Protein AF-A0A2H1WDC0-F1 (afdb_monomer)

Secondary structure (DSSP, 8-state):
---EEEETTT-SBPPHHHHHHHHHTT-HHHHEEEEPPPPTTPPPPTT-TTSSSSSTTTT-TTPPPP-SS----TT-TTTTT--GGGTT--------------HHHHTT--PPPB-TTSPBPPPHHHHHHHHS-------SSS--HHHHHHHHHHHHHH---S-HHIIIII-TTTTSTTGGG-TTB--EEPPTT-TTGGGSS--EE--BPPP-TTTTTSS-TTSPP-

Structure (mmCIF, N/CA/C/O backbone):
data_AF-A0A2H1WDC0-F1
#
_entry.id   AF-A0A2H1WDC0-F1
#
loop_
_atom_site.group_PDB
_atom_site.id
_atom_site.type_symbol
_atom_site.label_atom_id
_atom_site.label_alt_id
_atom_site.label_comp_id
_atom_site.label_asym_id
_atom_site.label_entity_id
_atom_site.label_seq_id
_atom_site.pdbx_PDB_ins_code
_atom_site.Cartn_x
_atom_site.Cartn_y
_atom_site.Cartn_z
_atom_site.occupancy
_atom_site.B_iso_or_equiv
_atom_site.auth_seq_id
_atom_site.auth_comp_id
_atom_site.auth_asym_id
_atom_site.auth_atom_id
_atom_site.pdbx_PDB_model_num
ATOM 1 N N . VAL A 1 1 ? 14.695 -14.203 -21.737 1.00 70.31 1 VAL A N 1
ATOM 2 C CA . VAL A 1 1 ? 14.074 -12.866 -21.568 1.00 70.31 1 VAL A CA 1
ATOM 3 C C . VAL A 1 1 ? 15.183 -11.843 -21.568 1.00 70.31 1 VAL A C 1
ATOM 5 O O . VAL A 1 1 ? 16.139 -12.048 -20.832 1.00 70.31 1 VAL A O 1
ATOM 8 N N . GLU A 1 2 ? 15.097 -10.818 -22.411 1.00 75.38 2 GLU A N 1
ATOM 9 C CA . GLU A 1 2 ? 16.105 -9.754 -22.452 1.00 75.38 2 GLU A CA 1
ATOM 10 C C . GLU A 1 2 ? 16.132 -8.959 -21.148 1.00 75.38 2 GLU A C 1
ATOM 12 O O . GLU A 1 2 ? 15.076 -8.624 -20.601 1.00 75.38 2 GLU A O 1
ATOM 17 N N . SER A 1 3 ? 17.339 -8.627 -20.697 1.00 89.25 3 SER A N 1
ATOM 18 C CA . SER A 1 3 ? 17.544 -7.743 -19.562 1.00 89.25 3 SER A CA 1
ATOM 19 C C . SER A 1 3 ? 17.034 -6.326 -19.840 1.00 89.25 3 SER A C 1
ATOM 21 O O . SER A 1 3 ? 16.880 -5.898 -20.988 1.00 89.25 3 SER A O 1
ATOM 23 N N . GLY A 1 4 ? 16.741 -5.585 -18.776 1.00 92.19 4 GLY A N 1
ATOM 24 C CA . GLY A 1 4 ? 16.339 -4.189 -18.884 1.00 92.19 4 GLY A CA 1
ATOM 25 C C . GLY A 1 4 ? 15.635 -3.672 -17.641 1.00 92.19 4 GLY A C 1
ATOM 26 O O . GLY A 1 4 ? 15.413 -4.404 -16.680 1.00 92.19 4 GLY A O 1
ATOM 27 N N . HIS A 1 5 ? 15.267 -2.395 -17.680 1.00 93.62 5 HIS A N 1
ATOM 28 C CA . HIS A 1 5 ? 14.435 -1.786 -16.649 1.00 93.62 5 HIS A CA 1
ATOM 29 C C . HIS A 1 5 ? 12.965 -1.958 -17.005 1.00 93.62 5 HIS A C 1
ATOM 31 O O . HIS A 1 5 ? 12.557 -1.723 -18.145 1.00 93.62 5 HIS A O 1
ATOM 37 N N . PHE A 1 6 ? 12.174 -2.347 -16.016 1.00 95.19 6 PHE A N 1
ATOM 38 C CA . PHE A 1 6 ? 10.739 -2.519 -16.140 1.00 95.19 6 PHE A CA 1
ATOM 39 C C . PHE A 1 6 ? 10.018 -1.631 -15.134 1.00 95.19 6 PHE A C 1
ATOM 41 O O . PHE A 1 6 ? 10.476 -1.441 -14.009 1.00 95.19 6 PHE A O 1
ATOM 48 N N . ASP A 1 7 ? 8.885 -1.088 -15.549 1.00 94.25 7 ASP A N 1
ATOM 49 C CA . ASP A 1 7 ? 7.991 -0.309 -14.710 1.00 94.25 7 ASP A CA 1
ATOM 50 C C . ASP A 1 7 ? 7.295 -1.243 -13.708 1.00 94.25 7 ASP A C 1
ATOM 52 O O . ASP A 1 7 ? 6.681 -2.236 -14.103 1.00 94.25 7 ASP A O 1
ATOM 56 N N . ARG A 1 8 ? 7.401 -0.954 -12.407 1.00 93.62 8 ARG A N 1
ATOM 57 C CA . ARG A 1 8 ? 6.862 -1.819 -11.342 1.00 93.62 8 ARG A CA 1
ATOM 58 C C . ARG A 1 8 ? 5.340 -1.889 -11.358 1.00 93.62 8 ARG A C 1
ATOM 60 O O . ARG A 1 8 ? 4.793 -2.910 -10.958 1.00 93.62 8 ARG A O 1
ATOM 67 N N . TYR A 1 9 ? 4.665 -0.833 -11.814 1.00 92.00 9 TYR A N 1
ATOM 68 C CA . TYR A 1 9 ? 3.206 -0.783 -11.848 1.00 92.00 9 TYR A CA 1
ATOM 69 C C . TYR A 1 9 ? 2.632 -1.629 -12.992 1.00 92.00 9 TYR A C 1
ATOM 71 O O . TYR A 1 9 ? 1.814 -2.521 -12.784 1.00 92.00 9 TYR A O 1
ATOM 79 N N . SER A 1 10 ? 3.071 -1.357 -14.221 1.00 91.25 10 SER A N 1
ATOM 80 C CA . SER A 1 10 ? 2.556 -1.992 -15.437 1.00 91.25 10 SER A CA 1
ATOM 81 C C . SER A 1 10 ? 3.259 -3.302 -15.796 1.00 91.25 10 SER A C 1
ATOM 83 O O . SER A 1 10 ? 2.727 -4.087 -16.584 1.00 91.25 10 SER A O 1
ATOM 85 N N . GLY A 1 11 ? 4.464 -3.531 -15.269 1.00 92.56 11 GLY A N 1
ATOM 86 C CA . GLY A 1 11 ? 5.313 -4.674 -15.597 1.00 92.56 11 GLY A CA 1
ATOM 87 C C . GLY A 1 11 ? 5.917 -4.629 -17.005 1.00 92.56 11 GLY A C 1
ATOM 88 O O . GLY A 1 11 ? 6.459 -5.641 -17.452 1.00 92.56 11 GLY A O 1
ATOM 89 N N . LYS A 1 12 ? 5.811 -3.500 -17.720 1.00 92.81 12 LYS A N 1
ATOM 90 C CA . LYS A 1 12 ? 6.345 -3.307 -19.079 1.00 92.81 12 LYS A CA 1
ATOM 91 C C . LYS A 1 12 ? 7.777 -2.774 -19.043 1.00 92.81 12 LYS A C 1
ATOM 93 O O . LYS A 1 12 ? 8.175 -2.157 -18.059 1.00 92.81 12 LYS A O 1
ATOM 98 N N . LYS A 1 13 ? 8.549 -2.995 -20.114 1.00 93.12 13 LYS A N 1
ATOM 99 C CA . LYS A 1 13 ? 9.870 -2.363 -20.267 1.00 93.12 13 LYS A CA 1
ATOM 100 C C . LYS A 1 13 ? 9.714 -0.838 -20.262 1.00 93.12 13 LYS A C 1
ATOM 102 O O . LYS A 1 13 ? 8.772 -0.316 -20.851 1.00 93.12 13 LYS A O 1
ATOM 107 N N . VAL A 1 14 ? 10.624 -0.152 -19.579 1.00 93.94 14 VAL A N 1
ATOM 108 C CA . VAL A 1 14 ? 10.636 1.311 -19.490 1.00 93.94 14 VAL A CA 1
ATOM 109 C C . VAL A 1 14 ? 11.216 1.884 -20.777 1.00 93.94 14 VAL A C 1
ATOM 111 O O . VAL A 1 14 ? 12.354 1.584 -21.139 1.00 93.94 14 VAL A O 1
ATOM 114 N N . GLU A 1 15 ? 10.447 2.742 -21.439 1.00 92.25 15 GLU A N 1
ATOM 115 C CA . GLU A 1 15 ? 10.893 3.468 -22.627 1.00 92.25 15 GLU A CA 1
ATOM 116 C C . GLU A 1 15 ? 11.918 4.557 -22.271 1.00 92.25 15 GLU A C 1
ATOM 118 O O . GLU A 1 15 ? 11.909 5.115 -21.171 1.00 92.25 15 GLU A O 1
ATOM 123 N N . VAL A 1 16 ? 12.777 4.934 -23.223 1.00 89.62 16 VAL A N 1
ATOM 124 C CA . VAL A 1 16 ? 13.862 5.916 -22.997 1.00 89.62 16 VAL A CA 1
ATOM 125 C C . VAL A 1 16 ? 13.336 7.259 -22.471 1.00 89.62 16 VAL A C 1
ATOM 127 O O . VAL A 1 16 ? 13.933 7.856 -21.570 1.00 89.62 16 VAL A O 1
ATOM 130 N N . ALA A 1 17 ? 12.199 7.726 -22.995 1.00 89.44 17 ALA A N 1
ATOM 131 C CA . ALA A 1 17 ? 11.566 8.967 -22.551 1.00 89.44 17 ALA A CA 1
ATOM 132 C C . ALA A 1 17 ? 11.092 8.882 -21.088 1.00 89.44 17 ALA A C 1
ATOM 134 O O . ALA A 1 17 ? 11.394 9.773 -20.292 1.00 89.44 17 ALA A O 1
ATOM 135 N N . GLN A 1 18 ? 10.434 7.779 -20.717 1.00 89.19 18 GLN A N 1
ATOM 136 C CA . GLN A 1 18 ? 9.967 7.533 -19.350 1.00 89.19 18 GLN A CA 1
ATOM 137 C C . GLN A 1 18 ? 11.149 7.398 -18.378 1.00 89.19 18 GLN A C 1
ATOM 139 O O . GLN A 1 18 ? 11.123 7.961 -17.286 1.00 89.19 18 GLN A O 1
ATOM 144 N N . ALA A 1 19 ? 12.230 6.726 -18.784 1.00 88.81 19 ALA A N 1
ATOM 145 C CA . ALA A 1 19 ? 13.441 6.607 -17.973 1.00 88.81 19 ALA A CA 1
ATOM 146 C C . ALA A 1 19 ? 14.076 7.977 -17.673 1.00 88.81 19 ALA A C 1
ATOM 148 O O . ALA A 1 19 ? 14.532 8.217 -16.554 1.00 88.81 19 ALA A O 1
ATOM 149 N N . LYS A 1 20 ? 14.095 8.895 -18.650 1.00 90.31 20 LYS A N 1
ATOM 150 C CA . LYS A 1 20 ? 14.593 10.265 -18.447 1.00 90.31 20 LYS A CA 1
ATOM 151 C C . LYS A 1 20 ? 13.727 11.031 -17.446 1.00 90.31 20 LYS A C 1
ATOM 153 O O . LYS A 1 20 ? 14.268 11.690 -16.563 1.00 90.31 20 LYS A O 1
ATOM 158 N N . GLU A 1 21 ? 12.407 10.918 -17.553 1.00 90.31 21 GLU A N 1
ATOM 159 C CA . GLU A 1 21 ? 11.473 11.562 -16.625 1.00 90.31 21 GLU A CA 1
ATOM 160 C C . GLU A 1 21 ? 11.635 11.040 -15.189 1.00 90.31 21 GLU A C 1
ATOM 162 O O . GLU A 1 21 ? 11.743 11.828 -14.249 1.00 90.31 21 GLU A O 1
ATOM 167 N N . LEU A 1 22 ? 11.726 9.720 -15.013 1.00 90.00 22 LEU A N 1
ATOM 168 C CA . LEU A 1 22 ? 11.908 9.099 -13.698 1.00 90.00 22 LEU A CA 1
ATOM 169 C C . LEU A 1 22 ? 13.237 9.491 -13.044 1.00 90.00 22 LEU A C 1
ATOM 171 O O . LEU A 1 22 ? 13.283 9.704 -11.831 1.00 90.00 22 LEU A O 1
ATOM 175 N N . ARG A 1 23 ? 14.302 9.656 -13.839 1.00 90.25 23 ARG A N 1
ATOM 176 C CA . ARG A 1 23 ? 15.593 10.173 -13.360 1.00 90.25 23 ARG A CA 1
ATOM 177 C C . ARG A 1 23 ? 15.490 11.619 -12.886 1.00 90.25 23 ARG A C 1
ATOM 179 O O . ARG A 1 23 ? 15.998 11.929 -11.816 1.00 90.25 23 ARG A O 1
ATOM 186 N N . LEU A 1 24 ? 14.794 12.481 -13.632 1.00 90.69 24 LEU A N 1
ATOM 187 C CA . LEU A 1 24 ? 14.574 13.880 -13.238 1.00 90.69 24 LEU A CA 1
ATOM 188 C C . LEU A 1 24 ? 13.767 14.000 -11.937 1.00 90.69 24 LEU A C 1
ATOM 190 O O . LEU A 1 24 ? 14.006 14.911 -11.151 1.00 90.69 24 LEU A O 1
ATOM 194 N N . LYS A 1 25 ? 12.843 13.067 -11.689 1.00 88.06 25 LYS A N 1
ATOM 195 C CA . LYS A 1 25 ? 12.022 13.013 -10.468 1.00 88.06 25 LYS A CA 1
ATOM 196 C C . LYS A 1 25 ? 12.675 12.257 -9.304 1.00 88.06 25 LYS A C 1
ATOM 198 O O . LYS A 1 25 ? 12.047 12.117 -8.260 1.00 88.06 25 LYS A O 1
ATOM 203 N N . ASN A 1 26 ? 13.893 11.737 -9.479 1.00 91.19 26 ASN A N 1
ATOM 204 C CA . ASN A 1 26 ? 14.554 10.837 -8.527 1.00 91.19 26 ASN A CA 1
ATOM 205 C C . ASN A 1 26 ? 13.662 9.648 -8.088 1.00 91.19 26 ASN A C 1
ATOM 207 O O . ASN A 1 26 ? 13.656 9.234 -6.931 1.00 91.19 26 ASN A O 1
ATOM 211 N N . ALA A 1 27 ? 12.867 9.122 -9.024 1.00 89.88 27 ALA A N 1
ATOM 212 C CA . ALA A 1 27 ? 11.842 8.106 -8.774 1.00 89.88 27 ALA A CA 1
ATOM 213 C C . ALA A 1 27 ? 12.203 6.728 -9.361 1.00 89.88 27 ALA A C 1
ATOM 215 O O . ALA A 1 27 ? 11.457 5.765 -9.193 1.00 89.88 27 ALA A O 1
ATOM 216 N N . THR A 1 28 ? 13.352 6.608 -10.035 1.00 90.69 28 THR A N 1
ATOM 217 C CA . THR A 1 28 ? 13.772 5.392 -10.752 1.00 90.69 28 THR A CA 1
ATOM 218 C C . THR A 1 28 ? 13.749 4.146 -9.867 1.00 90.69 28 THR A C 1
ATOM 220 O O . THR A 1 28 ? 13.101 3.167 -10.224 1.00 90.69 28 THR A O 1
ATOM 223 N N . GLU A 1 29 ? 14.392 4.170 -8.696 1.00 89.75 29 GLU A N 1
ATOM 224 C CA . GLU A 1 29 ? 14.464 2.993 -7.813 1.00 89.75 29 GLU A CA 1
ATOM 225 C C . GLU A 1 29 ? 13.093 2.566 -7.275 1.00 89.75 29 GLU A C 1
ATOM 227 O O . GLU A 1 29 ? 12.813 1.376 -7.101 1.00 89.75 29 GLU A O 1
ATOM 232 N N . ARG A 1 30 ? 12.228 3.552 -7.019 1.00 90.56 30 ARG A N 1
ATOM 233 C CA . ARG A 1 30 ? 10.894 3.334 -6.462 1.00 90.56 30 ARG A CA 1
ATOM 234 C C . ARG A 1 30 ? 9.932 2.789 -7.512 1.00 90.56 30 ARG A C 1
ATOM 236 O O . ARG A 1 30 ? 9.165 1.885 -7.211 1.00 90.56 30 ARG A O 1
ATOM 243 N N . CYS A 1 31 ? 9.995 3.309 -8.734 1.00 93.31 31 CYS A N 1
ATOM 244 C CA . CYS A 1 31 ? 9.029 3.008 -9.787 1.00 93.31 31 CYS A CA 1
ATOM 245 C C . CYS A 1 31 ? 9.484 1.916 -10.754 1.00 93.31 31 CYS A C 1
ATOM 247 O O . CYS A 1 31 ? 8.660 1.392 -11.498 1.00 93.31 31 CYS A O 1
ATOM 249 N N . THR A 1 32 ? 10.768 1.552 -10.763 1.00 95.19 32 THR A N 1
ATOM 250 C CA . THR A 1 32 ? 11.312 0.565 -11.706 1.00 95.19 32 THR A CA 1
ATOM 251 C C . THR A 1 32 ? 12.040 -0.569 -11.005 1.00 95.19 32 THR A C 1
ATOM 253 O O . THR A 1 32 ? 12.483 -0.446 -9.860 1.00 95.19 32 THR A O 1
ATOM 256 N N . ILE A 1 33 ? 12.142 -1.694 -11.703 1.00 94.94 33 ILE A N 1
ATOM 257 C CA . ILE A 1 33 ? 12.932 -2.855 -11.316 1.00 94.94 33 ILE A CA 1
ATOM 258 C C . ILE A 1 33 ? 13.844 -3.246 -12.476 1.00 94.94 33 ILE A C 1
ATOM 260 O O . ILE A 1 33 ? 13.410 -3.325 -13.627 1.00 94.94 33 ILE A O 1
ATOM 264 N N . GLU A 1 34 ? 15.119 -3.471 -12.177 1.00 94.62 34 GLU A N 1
ATOM 265 C CA . GLU A 1 34 ? 16.059 -4.025 -13.142 1.00 94.62 34 GLU A CA 1
ATOM 266 C C . GLU A 1 34 ? 15.876 -5.543 -13.202 1.00 94.62 34 GLU A C 1
ATOM 268 O O . GLU A 1 34 ? 16.060 -6.248 -12.214 1.00 94.62 34 GLU A O 1
ATOM 273 N N . VAL A 1 35 ? 15.529 -6.057 -14.377 1.00 95.12 35 VAL A N 1
ATOM 274 C CA . VAL A 1 35 ? 15.441 -7.493 -14.630 1.00 95.12 35 VAL A CA 1
ATOM 275 C C . VAL A 1 35 ? 16.697 -7.909 -15.380 1.00 95.12 35 VAL A C 1
ATOM 277 O O . VAL A 1 35 ? 16.915 -7.505 -16.523 1.00 95.12 35 VAL A O 1
ATOM 280 N N . LYS A 1 36 ? 17.518 -8.754 -14.755 1.00 93.75 36 LYS A N 1
ATOM 281 C CA . LYS A 1 36 ? 18.614 -9.458 -15.438 1.00 93.75 36 LYS A CA 1
ATOM 282 C C . LYS A 1 36 ? 18.049 -10.583 -16.298 1.00 93.75 36 LYS A C 1
ATOM 284 O O . LYS A 1 36 ? 16.997 -11.131 -15.963 1.00 93.75 36 LYS A O 1
ATOM 289 N N . SER A 1 37 ? 18.760 -10.964 -17.358 1.00 94.06 37 SER A N 1
ATOM 290 C CA . SER A 1 37 ? 18.354 -12.061 -18.242 1.00 94.06 37 SER A CA 1
ATOM 291 C C . SER A 1 37 ? 17.984 -13.307 -17.436 1.00 94.06 37 SER A C 1
ATOM 293 O O . SER A 1 37 ? 18.756 -13.736 -16.581 1.00 94.06 37 SER A O 1
ATOM 295 N N . CYS A 1 38 ? 16.787 -13.849 -17.667 1.00 93.06 38 CYS A N 1
ATOM 296 C CA . CYS A 1 38 ? 16.345 -15.066 -16.985 1.00 93.06 38 CYS A CA 1
ATOM 297 C C . CYS A 1 38 ? 17.097 -16.276 -17.544 1.00 93.06 38 CYS A C 1
ATOM 299 O O . CYS A 1 38 ? 17.145 -16.448 -18.768 1.00 93.06 38 CYS A O 1
ATOM 301 N N . THR A 1 39 ? 17.639 -17.113 -16.667 1.00 91.94 39 THR A N 1
ATOM 302 C CA . THR A 1 39 ? 18.327 -18.359 -17.020 1.00 91.94 39 THR A CA 1
ATOM 303 C C . THR A 1 39 ? 17.413 -19.553 -16.747 1.00 91.94 39 THR A C 1
ATOM 305 O O . THR A 1 39 ? 16.842 -19.633 -15.661 1.00 91.94 39 THR A O 1
ATOM 308 N N . PRO A 1 40 ? 17.249 -20.490 -17.698 1.00 89.38 40 PRO A N 1
ATOM 309 C CA . PRO A 1 40 ? 16.448 -21.689 -17.471 1.00 89.38 40 PRO A CA 1
ATOM 310 C C . PRO A 1 40 ? 16.923 -22.463 -16.236 1.00 89.38 40 PRO A C 1
ATOM 312 O O . PRO A 1 40 ? 18.123 -22.642 -16.049 1.00 89.38 40 PRO A O 1
ATOM 315 N N . HIS A 1 41 ? 15.975 -22.941 -15.427 1.00 87.69 41 HIS A N 1
ATOM 316 C CA . HIS A 1 41 ? 16.229 -23.726 -14.209 1.00 87.69 41 HIS A CA 1
ATOM 317 C C . HIS A 1 41 ? 17.027 -22.997 -13.112 1.00 87.69 41 HIS A C 1
ATOM 319 O O . HIS A 1 41 ? 17.612 -23.648 -12.247 1.00 87.69 41 HIS A O 1
ATOM 325 N N . GLU A 1 42 ? 17.042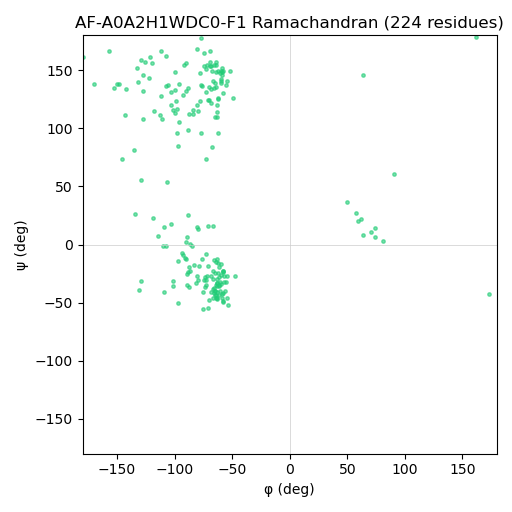 -21.661 -13.109 1.00 91.31 42 GLU A N 1
ATOM 326 C CA . GLU A 1 42 ? 17.593 -20.912 -11.977 1.00 91.31 42 GLU A CA 1
ATOM 327 C C . GLU A 1 42 ? 16.722 -21.034 -10.721 1.00 91.31 42 GLU A C 1
ATOM 329 O O . GLU A 1 42 ? 15.509 -21.243 -10.795 1.00 91.31 42 GLU A O 1
ATOM 334 N N . GLY A 1 43 ? 17.353 -20.891 -9.554 1.00 92.25 43 GLY A N 1
ATOM 335 C CA . GLY A 1 43 ? 16.637 -20.762 -8.288 1.00 92.25 43 GLY A CA 1
ATOM 336 C C . GLY A 1 43 ? 15.890 -19.429 -8.180 1.00 92.25 43 GLY A C 1
ATOM 337 O O . GLY A 1 43 ? 16.134 -18.491 -8.939 1.00 92.25 43 GLY A O 1
ATOM 338 N N . SER A 1 44 ? 14.990 -19.330 -7.200 1.00 94.62 44 SER A N 1
ATOM 339 C CA . SER A 1 44 ? 14.242 -18.099 -6.934 1.00 94.62 44 SER A CA 1
ATOM 340 C C . SER A 1 44 ? 15.177 -16.928 -6.636 1.00 94.62 44 SER A C 1
ATOM 342 O O . SER A 1 44 ? 16.059 -17.015 -5.781 1.00 94.62 44 SER A O 1
ATOM 344 N N . ARG A 1 45 ? 14.950 -15.802 -7.314 1.00 94.75 45 ARG A N 1
ATOM 345 C CA . ARG A 1 45 ? 15.653 -14.549 -7.031 1.00 94.75 45 ARG A CA 1
ATOM 346 C C . ARG A 1 45 ? 15.059 -13.876 -5.799 1.00 94.75 45 ARG A C 1
ATOM 348 O O . ARG A 1 45 ? 13.853 -13.940 -5.577 1.00 94.75 45 ARG A O 1
ATOM 355 N N . VAL A 1 46 ? 15.900 -13.171 -5.044 1.00 93.62 46 VAL A N 1
ATOM 356 C CA . VAL A 1 46 ? 15.498 -12.437 -3.826 1.00 93.62 46 VAL A CA 1
ATOM 357 C C . VAL A 1 46 ? 14.432 -11.377 -4.119 1.00 93.62 46 VAL A C 1
ATOM 359 O O . VAL A 1 46 ? 13.556 -11.127 -3.301 1.00 93.62 46 VAL A O 1
ATOM 362 N N . ASP A 1 47 ? 14.483 -10.759 -5.298 1.00 93.56 47 ASP A N 1
ATOM 363 C CA . ASP A 1 47 ? 13.511 -9.752 -5.727 1.00 93.56 47 ASP A CA 1
ATOM 364 C C . ASP A 1 47 ? 12.244 -10.348 -6.366 1.00 93.56 47 ASP A C 1
ATOM 366 O O . ASP A 1 47 ? 11.352 -9.594 -6.756 1.00 93.56 47 ASP A O 1
ATOM 370 N N . GLY A 1 48 ? 12.159 -11.677 -6.486 1.00 94.38 48 GLY A N 1
ATOM 371 C CA . GLY A 1 48 ? 11.049 -12.398 -7.109 1.00 94.38 48 GLY A CA 1
ATOM 372 C C . GLY A 1 48 ? 11.001 -12.314 -8.639 1.00 94.38 48 GLY A C 1
ATOM 373 O O . GLY A 1 48 ? 10.038 -12.793 -9.241 1.00 94.38 48 GLY A O 1
ATOM 374 N N . THR A 1 49 ? 12.004 -11.720 -9.299 1.00 95.62 49 THR A N 1
ATOM 375 C CA . THR A 1 49 ? 12.031 -11.653 -10.767 1.00 95.62 49 THR A CA 1
ATOM 376 C C . THR A 1 49 ? 12.268 -13.024 -11.399 1.00 95.62 49 THR A C 1
ATOM 378 O O . THR A 1 49 ? 12.802 -13.941 -10.779 1.00 95.62 49 THR A O 1
ATOM 381 N N . CYS A 1 50 ? 11.858 -13.174 -12.661 1.00 94.38 50 CYS A N 1
ATOM 382 C CA . CYS A 1 50 ? 12.045 -14.387 -13.469 1.00 94.38 50 CYS A CA 1
ATOM 383 C C . CYS A 1 50 ? 11.333 -15.657 -12.967 1.00 94.38 50 CYS A C 1
ATOM 385 O O . CYS A 1 50 ? 11.478 -16.702 -13.593 1.00 94.38 50 CYS A O 1
ATOM 387 N N . ASN A 1 51 ? 10.469 -15.573 -11.947 1.00 93.06 51 ASN A N 1
ATOM 388 C CA . ASN A 1 51 ? 9.557 -16.674 -11.609 1.00 93.06 51 ASN A CA 1
ATOM 389 C C . ASN A 1 51 ? 8.600 -16.989 -12.783 1.00 93.06 51 ASN A C 1
ATOM 391 O O . ASN A 1 51 ? 8.299 -18.143 -13.077 1.00 93.06 51 ASN A O 1
ATOM 395 N N . ASN A 1 52 ? 8.185 -15.953 -13.523 1.00 92.19 52 ASN A N 1
ATOM 396 C CA . ASN A 1 52 ? 7.420 -16.083 -14.759 1.00 92.19 52 ASN A CA 1
ATOM 397 C C . ASN A 1 52 ? 8.257 -15.658 -15.980 1.00 92.19 52 ASN A C 1
ATOM 399 O O . ASN A 1 52 ? 8.468 -14.472 -16.211 1.00 92.19 52 ASN A O 1
ATOM 403 N N . TYR A 1 53 ? 8.676 -16.611 -16.818 1.00 89.38 53 TYR A N 1
ATOM 404 C CA . TYR A 1 53 ? 9.520 -16.328 -17.992 1.00 89.38 53 TYR A CA 1
ATOM 405 C C . TYR A 1 53 ? 8.849 -15.466 -19.069 1.00 89.38 53 TYR A C 1
ATOM 407 O O . TYR A 1 53 ? 9.535 -14.810 -19.844 1.00 89.38 53 TYR A O 1
ATOM 415 N N . LYS A 1 54 ? 7.516 -15.450 -19.159 1.00 90.31 54 LYS A N 1
ATOM 416 C CA . LYS A 1 54 ? 6.818 -14.596 -20.133 1.00 90.31 54 LYS A CA 1
ATOM 417 C C . LYS A 1 54 ? 6.692 -13.157 -19.627 1.00 90.31 54 LYS A C 1
ATOM 419 O O . LYS A 1 54 ? 6.731 -12.219 -20.417 1.00 90.31 54 LYS A O 1
ATOM 424 N N . TYR A 1 55 ? 6.547 -12.996 -18.315 1.00 92.69 55 TYR A N 1
ATOM 425 C CA . TYR A 1 55 ? 6.356 -11.721 -17.632 1.00 92.69 55 TYR A CA 1
ATOM 426 C C . TYR A 1 55 ? 7.254 -11.671 -16.387 1.00 92.69 55 TYR A C 1
ATOM 428 O O . TYR A 1 55 ? 6.773 -11.924 -15.281 1.00 92.69 55 TYR A O 1
ATOM 436 N N . PRO A 1 56 ? 8.550 -11.346 -16.543 1.00 93.94 56 PRO A N 1
ATOM 437 C CA . PRO A 1 56 ? 9.570 -11.548 -15.507 1.00 93.94 56 PRO A CA 1
ATOM 438 C C . PRO A 1 56 ? 9.361 -10.719 -14.234 1.00 93.94 56 PRO A C 1
ATOM 440 O O . PRO A 1 56 ? 9.990 -11.001 -13.223 1.00 93.94 56 PRO A O 1
ATOM 443 N N . THR A 1 57 ? 8.498 -9.706 -14.281 1.00 94.50 57 THR A N 1
ATOM 444 C CA . THR A 1 57 ? 8.152 -8.804 -13.174 1.00 94.50 57 THR A CA 1
ATOM 445 C C . THR A 1 57 ? 6.953 -9.278 -12.349 1.00 94.50 57 THR A C 1
ATOM 447 O O . THR A 1 57 ? 6.672 -8.724 -11.288 1.00 94.50 57 THR A O 1
ATOM 450 N N . ARG A 1 58 ? 6.201 -10.290 -12.804 1.00 93.00 58 ARG A N 1
ATOM 451 C CA . ARG A 1 58 ? 5.017 -10.760 -12.070 1.00 93.00 58 ARG A CA 1
ATOM 452 C C . ARG A 1 58 ? 5.423 -11.429 -10.762 1.00 93.00 58 ARG A C 1
ATOM 454 O O . ARG A 1 58 ? 6.133 -12.425 -10.784 1.00 93.00 58 ARG A O 1
ATOM 461 N N . GLY A 1 59 ? 4.910 -10.899 -9.654 1.00 91.19 59 GLY A N 1
ATOM 462 C CA . GLY A 1 59 ? 5.235 -11.377 -8.309 1.00 91.19 59 GLY A CA 1
ATOM 463 C C . GLY A 1 59 ? 6.555 -10.834 -7.759 1.00 91.19 59 GLY A C 1
ATOM 464 O O . GLY A 1 59 ? 6.925 -11.198 -6.650 1.00 91.19 59 GLY A O 1
ATOM 465 N N . SER A 1 60 ? 7.250 -9.954 -8.493 1.00 94.44 60 SER A N 1
ATOM 466 C CA . SER A 1 60 ? 8.446 -9.301 -7.961 1.00 94.44 60 SER A CA 1
ATOM 467 C C . SER A 1 60 ? 8.097 -8.343 -6.820 1.00 94.44 60 SER A C 1
ATOM 469 O O . SER A 1 60 ? 7.024 -7.730 -6.811 1.00 94.44 60 SER A O 1
ATOM 471 N N . ALA A 1 61 ? 9.021 -8.181 -5.878 1.00 92.31 61 ALA A N 1
ATOM 472 C CA . ALA A 1 61 ? 8.842 -7.332 -4.711 1.00 92.31 61 ALA A CA 1
ATOM 473 C C . ALA A 1 61 ? 8.554 -5.866 -5.088 1.00 92.31 61 ALA A C 1
ATOM 475 O O . ALA A 1 61 ? 9.019 -5.352 -6.111 1.00 92.31 61 ALA A O 1
ATOM 476 N N . ARG A 1 62 ? 7.826 -5.160 -4.211 1.00 90.56 62 ARG A N 1
ATOM 477 C CA . ARG A 1 62 ? 7.444 -3.740 -4.370 1.00 90.56 62 ARG A CA 1
ATOM 478 C C . ARG A 1 62 ? 6.614 -3.441 -5.629 1.00 90.56 62 ARG A C 1
ATOM 480 O O . ARG A 1 62 ? 6.596 -2.302 -6.082 1.00 90.56 62 ARG A O 1
ATOM 487 N N . GLY A 1 63 ? 5.970 -4.448 -6.218 1.00 89.69 63 GLY A N 1
ATOM 488 C CA . GLY A 1 63 ? 4.915 -4.254 -7.214 1.00 89.69 63 GLY A CA 1
ATOM 489 C C . GLY A 1 63 ? 3.563 -3.929 -6.559 1.00 89.69 63 GLY A C 1
ATOM 490 O O . GLY A 1 63 ? 3.416 -4.090 -5.344 1.00 89.69 63 GLY A O 1
ATOM 491 N N . PRO A 1 64 ? 2.565 -3.484 -7.339 1.00 89.25 64 PRO A N 1
ATOM 492 C CA . PRO A 1 64 ? 1.210 -3.291 -6.839 1.00 89.25 64 PRO A CA 1
ATOM 493 C C . PRO A 1 64 ? 0.549 -4.636 -6.510 1.00 89.25 64 PRO A C 1
ATOM 495 O O . PRO A 1 64 ? 0.854 -5.668 -7.117 1.00 89.25 64 PRO A O 1
ATOM 498 N N . TYR A 1 65 ? -0.415 -4.621 -5.588 1.00 88.75 65 TYR A N 1
ATOM 499 C CA . TYR A 1 65 ? -1.245 -5.795 -5.333 1.00 88.75 65 TYR A CA 1
ATOM 500 C C . TYR A 1 65 ? -2.132 -6.103 -6.538 1.00 88.75 65 TYR A C 1
ATOM 502 O O . TYR A 1 65 ? -2.708 -5.212 -7.168 1.00 88.75 65 TYR A O 1
ATOM 510 N N . LEU A 1 66 ? -2.287 -7.393 -6.839 1.00 88.62 66 LEU A N 1
ATOM 511 C CA . LEU A 1 66 ? -3.214 -7.822 -7.875 1.00 88.62 66 LEU A CA 1
ATOM 512 C C . LEU A 1 66 ? -4.655 -7.602 -7.406 1.00 88.62 66 LEU A C 1
ATOM 514 O O . LEU A 1 66 ? -5.093 -8.139 -6.388 1.00 88.62 66 LEU A O 1
ATOM 518 N N . ARG A 1 67 ? -5.421 -6.854 -8.197 1.00 86.75 67 ARG A N 1
ATOM 519 C CA . ARG A 1 67 ? -6.847 -6.643 -7.964 1.00 86.75 67 ARG A CA 1
ATOM 520 C C . ARG A 1 67 ? -7.669 -7.789 -8.552 1.00 86.75 67 ARG A C 1
ATOM 522 O O . ARG A 1 67 ? -7.768 -7.914 -9.769 1.00 86.75 67 ARG A O 1
ATOM 529 N N . LEU A 1 68 ? -8.299 -8.590 -7.690 1.00 89.62 68 LEU A N 1
ATOM 530 C CA . LEU A 1 68 ? -9.284 -9.599 -8.113 1.00 89.62 68 LEU A CA 1
ATOM 531 C C . LEU A 1 68 ? -10.612 -8.963 -8.553 1.00 89.62 68 LEU A C 1
ATOM 533 O O . LEU A 1 68 ? -11.298 -9.490 -9.423 1.00 89.62 68 LEU A O 1
ATOM 537 N N . LEU A 1 69 ? -10.960 -7.816 -7.965 1.00 87.19 69 LEU A N 1
ATOM 538 C CA . LEU A 1 69 ? -12.152 -7.030 -8.276 1.00 87.19 69 LEU A CA 1
ATOM 539 C C . LEU A 1 69 ? -11.769 -5.570 -8.523 1.00 87.19 69 LEU A C 1
ATOM 541 O O . LEU A 1 69 ? -10.720 -5.103 -8.074 1.00 87.19 69 LEU A O 1
ATOM 545 N N . LYS A 1 70 ? -12.637 -4.836 -9.226 1.00 83.06 70 LYS A N 1
ATOM 546 C CA . LYS A 1 70 ? -12.467 -3.388 -9.397 1.00 83.06 70 LYS A CA 1
ATOM 547 C C . LYS A 1 70 ? -12.470 -2.696 -8.025 1.00 83.06 70 LYS A C 1
ATOM 549 O O . LYS A 1 70 ? -13.231 -3.119 -7.153 1.00 83.06 70 LYS A O 1
ATOM 554 N N . PRO A 1 71 ? -11.643 -1.655 -7.832 1.00 82.06 71 PRO A N 1
ATOM 555 C CA . PRO A 1 71 ? -11.682 -0.881 -6.602 1.00 82.06 71 PRO A CA 1
ATOM 556 C C . PRO A 1 71 ? -13.017 -0.164 -6.428 1.00 82.06 71 PRO A C 1
ATOM 558 O O . PRO A 1 71 ? -13.685 0.173 -7.402 1.00 82.06 71 PRO A O 1
ATOM 561 N N . ASP A 1 72 ? -13.351 0.106 -5.173 1.00 81.81 72 ASP A N 1
ATOM 562 C CA . ASP A 1 72 ? -14.539 0.843 -4.757 1.00 81.81 72 ASP A CA 1
ATOM 563 C C . ASP A 1 72 ? -14.087 1.980 -3.829 1.00 81.81 72 ASP A C 1
ATOM 565 O O . ASP A 1 72 ? -13.634 1.739 -2.704 1.00 81.81 72 ASP A O 1
ATOM 569 N N . TYR A 1 73 ? -14.159 3.217 -4.326 1.00 79.19 73 TYR A N 1
ATOM 570 C CA . TYR A 1 73 ? -13.714 4.428 -3.635 1.00 79.19 73 TYR A CA 1
ATOM 571 C C . TYR A 1 73 ? -14.837 5.464 -3.627 1.00 79.19 73 TYR A C 1
ATOM 573 O O . TYR A 1 73 ? -15.547 5.622 -4.610 1.00 79.19 73 TYR A O 1
ATOM 581 N N . ALA A 1 74 ? -14.937 6.258 -2.557 1.00 72.94 74 ALA A N 1
ATOM 582 C CA . ALA A 1 74 ? -16.043 7.204 -2.354 1.00 72.94 74 ALA A CA 1
ATOM 583 C C . ALA A 1 74 ? -16.280 8.195 -3.515 1.00 72.94 74 ALA A C 1
ATOM 585 O O . ALA A 1 74 ? -17.405 8.646 -3.705 1.00 72.94 74 ALA A O 1
ATOM 586 N N . ASN A 1 75 ? -15.235 8.509 -4.289 1.00 63.41 75 ASN A N 1
ATOM 587 C CA . ASN A 1 75 ? -15.272 9.491 -5.370 1.00 63.41 75 ASN A CA 1
ATOM 588 C C . ASN A 1 75 ? -14.964 8.897 -6.754 1.00 63.41 75 ASN A C 1
ATOM 590 O O . ASN A 1 75 ? -14.522 9.639 -7.635 1.00 63.41 75 ASN A O 1
ATOM 594 N N . ASP A 1 76 ? -15.146 7.588 -6.968 1.00 61.78 76 ASP A N 1
ATOM 595 C CA . ASP A 1 76 ? -15.041 7.046 -8.327 1.00 61.78 76 ASP A CA 1
ATOM 596 C C . ASP A 1 76 ? -16.158 7.666 -9.195 1.00 61.78 76 ASP A C 1
ATOM 598 O O . ASP A 1 76 ? -17.342 7.397 -8.956 1.00 61.78 76 ASP A O 1
ATOM 602 N N . PRO A 1 77 ? -15.829 8.487 -10.217 1.00 50.03 77 PRO A N 1
ATOM 603 C CA . PRO A 1 77 ? -16.834 9.103 -11.083 1.00 50.03 77 PRO A CA 1
ATOM 604 C C . PRO A 1 77 ? -17.716 8.059 -11.781 1.00 50.03 77 PRO A C 1
ATOM 606 O O . PRO A 1 77 ? -18.842 8.355 -12.169 1.00 50.03 77 PRO A O 1
ATOM 609 N N . LYS A 1 78 ? -17.222 6.820 -11.929 1.00 48.53 78 LYS A N 1
ATOM 610 C CA . LYS A 1 78 ? -17.975 5.704 -12.513 1.00 48.53 78 LYS A CA 1
ATOM 611 C C . LYS A 1 78 ? -18.973 5.074 -11.539 1.00 48.53 78 LYS A C 1
ATOM 613 O O . LYS A 1 78 ? -19.890 4.403 -11.999 1.00 48.53 78 LYS A O 1
ATOM 618 N N . GLN A 1 79 ? -18.832 5.291 -10.229 1.00 47.12 79 GLN A N 1
ATOM 619 C CA . GLN A 1 79 ? -19.792 4.837 -9.214 1.00 47.12 79 GLN A CA 1
ATOM 620 C C . GLN A 1 79 ? -20.910 5.845 -8.948 1.00 47.12 79 GLN A C 1
ATOM 622 O O . GLN A 1 79 ? -22.001 5.434 -8.565 1.00 47.12 79 GLN A O 1
ATOM 627 N N . GLN A 1 80 ? -20.704 7.137 -9.229 1.00 40.72 80 GLN A N 1
ATOM 628 C CA . GLN A 1 80 ? -21.783 8.135 -9.165 1.00 40.72 80 GLN A CA 1
ATOM 629 C C . GLN A 1 80 ? -22.923 7.866 -10.164 1.00 40.72 80 GLN A C 1
ATOM 631 O O . GLN A 1 80 ? -24.014 8.399 -9.993 1.00 40.72 80 GLN A O 1
ATOM 636 N N . PHE A 1 81 ? -22.694 7.014 -11.170 1.00 39.78 81 PHE A N 1
ATOM 637 C CA . PHE A 1 81 ? -23.675 6.644 -12.194 1.00 39.78 81 PHE A CA 1
ATOM 638 C C . PHE A 1 81 ? -24.189 5.197 -12.070 1.00 39.78 81 PHE A C 1
ATOM 640 O O . PHE A 1 81 ? -24.764 4.663 -13.018 1.00 39.78 81 PHE A O 1
ATOM 647 N N . VAL A 1 82 ? -23.977 4.529 -10.930 1.00 39.12 82 VAL A N 1
ATOM 648 C CA . VAL A 1 82 ? -24.592 3.219 -10.668 1.00 39.12 82 VAL A CA 1
ATOM 649 C C . VAL A 1 82 ? -25.829 3.438 -9.807 1.00 39.12 82 VAL A C 1
ATOM 651 O O . VAL A 1 82 ? -25.753 3.534 -8.584 1.00 39.12 82 VAL A O 1
ATOM 654 N N . ASP A 1 83 ? -26.990 3.516 -10.455 1.00 35.47 83 ASP A N 1
ATOM 655 C CA . ASP A 1 83 ? -28.281 3.451 -9.777 1.00 35.47 83 ASP A CA 1
ATOM 656 C C . ASP A 1 83 ? -28.405 2.071 -9.097 1.00 35.47 83 ASP A C 1
ATOM 658 O O . ASP A 1 83 ? -28.718 1.051 -9.715 1.00 35.47 83 ASP A O 1
ATOM 662 N N . HIS A 1 84 ? -28.077 2.002 -7.803 1.00 47.75 84 HIS A N 1
ATOM 663 C CA . HIS A 1 84 ? -28.028 0.764 -7.015 1.00 47.75 84 HIS A CA 1
ATOM 664 C C . HIS A 1 84 ? -29.411 0.153 -6.711 1.00 47.75 84 HIS A C 1
ATOM 666 O O . HIS A 1 84 ? -29.524 -0.728 -5.849 1.00 47.75 84 HIS A O 1
ATOM 672 N N . ARG A 1 85 ? -30.471 0.572 -7.417 1.00 43.03 85 ARG A N 1
ATOM 673 C CA . ARG A 1 85 ? -31.786 -0.077 -7.342 1.00 43.03 85 ARG A CA 1
ATOM 674 C C . ARG A 1 85 ? -31.798 -1.480 -7.954 1.00 43.03 85 ARG A C 1
ATOM 676 O O . ARG A 1 85 ? -32.545 -2.309 -7.456 1.00 43.03 85 ARG A O 1
ATOM 683 N N . ASN A 1 86 ? -30.924 -1.791 -8.920 1.00 39.94 86 ASN A N 1
ATOM 684 C CA . 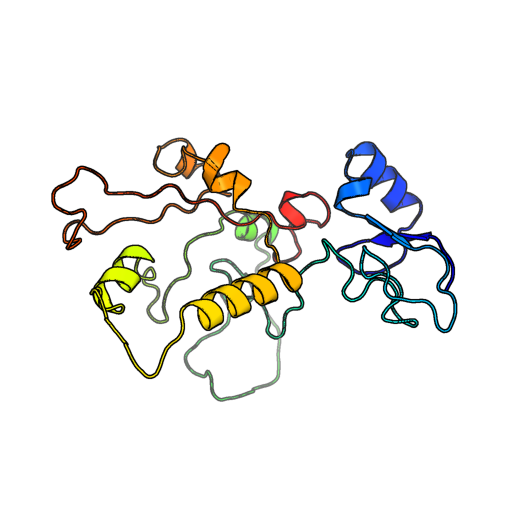ASN A 1 86 ? -30.963 -3.070 -9.650 1.00 39.94 86 ASN A CA 1
ATOM 685 C C . ASN A 1 86 ? -29.614 -3.814 -9.710 1.00 39.94 86 ASN A C 1
ATOM 687 O O . ASN A 1 86 ? -29.153 -4.216 -10.777 1.00 39.94 86 ASN A O 1
ATOM 691 N N . SER A 1 87 ? -28.998 -4.094 -8.556 1.00 42.34 87 SER A N 1
ATOM 692 C CA . SER A 1 87 ? -27.767 -4.911 -8.466 1.00 42.34 87 SER A CA 1
ATOM 693 C C . SER A 1 87 ? -27.930 -6.400 -8.862 1.00 42.34 87 SER A C 1
ATOM 695 O O . SER A 1 87 ? -27.045 -7.198 -8.562 1.00 42.34 87 SER A O 1
ATOM 697 N N . CYS A 1 88 ? -29.014 -6.789 -9.544 1.00 36.53 88 CYS A N 1
ATOM 698 C CA . CYS A 1 88 ? -29.215 -8.144 -10.078 1.00 36.53 88 CYS A CA 1
ATOM 699 C C . CYS A 1 88 ? -29.734 -8.174 -11.527 1.00 36.53 88 CYS A C 1
ATOM 701 O O . CYS A 1 88 ? -30.365 -9.147 -11.929 1.00 36.53 88 CYS A O 1
ATOM 703 N N . SER A 1 89 ? -29.476 -7.156 -12.352 1.00 35.56 89 SER A N 1
ATOM 704 C CA . SER A 1 89 ? -29.787 -7.272 -13.783 1.00 35.56 89 SER A CA 1
ATOM 705 C C . SER A 1 89 ? -28.750 -6.579 -14.655 1.00 35.56 89 SER A C 1
ATOM 707 O O . SER A 1 89 ? -28.658 -5.354 -14.676 1.00 35.56 89 SER A O 1
ATOM 709 N N . VAL A 1 90 ? -27.994 -7.388 -15.402 1.00 38.44 90 VAL A N 1
ATOM 710 C CA . VAL A 1 90 ? -27.159 -6.947 -16.521 1.00 38.44 90 VAL A CA 1
ATOM 711 C C . VAL A 1 90 ? -28.082 -6.371 -17.594 1.00 38.44 90 VAL A C 1
ATOM 713 O O . VAL A 1 90 ? -28.933 -7.088 -18.119 1.00 38.44 90 VAL A O 1
ATOM 716 N N . ARG A 1 91 ? -27.918 -5.094 -17.945 1.00 32.50 91 ARG A N 1
ATOM 717 C CA . ARG A 1 91 ? -28.433 -4.560 -19.211 1.00 32.50 91 ARG A CA 1
ATOM 718 C C . ARG A 1 91 ? -27.362 -3.754 -19.934 1.00 32.50 91 ARG A C 1
ATOM 720 O O . ARG A 1 91 ? -26.568 -3.048 -19.321 1.00 32.50 91 ARG A O 1
ATOM 727 N N . VAL A 1 92 ? -27.357 -3.954 -21.246 1.00 34.97 92 VAL A N 1
ATOM 728 C CA . VAL A 1 92 ? -26.440 -3.429 -22.257 1.00 34.97 92 VAL A CA 1
ATOM 729 C C . VAL A 1 92 ? -27.061 -2.173 -22.894 1.00 34.97 92 VAL A C 1
ATOM 731 O O . VAL A 1 92 ? -28.252 -2.199 -23.195 1.00 34.97 92 VAL A O 1
ATOM 734 N N . THR A 1 93 ? -26.217 -1.145 -23.113 1.00 37.03 93 THR A N 1
ATOM 735 C CA . THR A 1 93 ? -26.348 0.074 -23.977 1.00 37.03 93 THR A CA 1
ATOM 736 C C . THR A 1 93 ? -27.463 1.086 -23.637 1.00 37.03 93 THR A C 1
ATOM 738 O O . THR A 1 93 ? -28.505 0.697 -23.133 1.00 37.03 93 THR A O 1
ATOM 741 N N . ASP A 1 94 ? -27.334 2.411 -23.819 1.00 31.03 94 ASP A N 1
ATOM 742 C CA . ASP A 1 94 ? -26.615 3.213 -24.837 1.00 31.03 94 ASP A CA 1
ATOM 743 C C . ASP A 1 94 ? -26.297 4.656 -24.311 1.00 31.03 94 ASP A C 1
ATOM 745 O O . ASP A 1 94 ? -26.835 5.047 -23.270 1.00 31.03 94 ASP A O 1
ATOM 749 N N . PRO A 1 95 ? -25.425 5.461 -24.965 1.00 52.94 95 PRO A N 1
ATOM 750 C CA . PRO A 1 95 ? -24.803 6.659 -24.404 1.00 52.94 95 PRO A CA 1
ATOM 751 C C . PRO A 1 95 ? -25.504 7.943 -24.849 1.00 52.94 95 PRO A C 1
ATOM 753 O O . PRO A 1 95 ? -25.662 8.154 -26.042 1.00 52.94 95 PRO A O 1
ATOM 756 N N . LEU A 1 96 ? -25.810 8.870 -23.939 1.00 32.50 96 LEU A N 1
ATOM 757 C CA . LEU A 1 96 ? -25.860 10.301 -24.272 1.00 32.50 96 LEU A CA 1
ATOM 758 C C . LEU A 1 96 ? -25.988 11.161 -23.010 1.00 32.50 96 LEU A C 1
ATOM 760 O O . LEU A 1 96 ? -26.788 10.867 -22.128 1.00 32.50 96 LEU A O 1
ATOM 764 N N . HIS A 1 97 ? -25.224 12.259 -23.009 1.00 29.78 97 HIS A N 1
ATOM 765 C CA . HIS A 1 97 ? -25.099 13.320 -21.994 1.00 29.78 97 HIS A CA 1
ATOM 766 C C . HIS A 1 97 ? -24.023 13.109 -20.919 1.00 29.78 97 HIS A C 1
ATOM 768 O O . HIS A 1 97 ? -24.274 13.136 -19.717 1.00 29.78 97 HIS A O 1
ATOM 774 N N . VAL A 1 98 ? -22.764 13.011 -21.364 1.00 33.72 98 VAL A N 1
ATOM 775 C CA . VAL A 1 98 ? -21.608 13.292 -20.500 1.00 33.72 98 VAL A CA 1
ATOM 776 C C . VAL A 1 98 ? -21.460 14.808 -20.375 1.00 33.72 98 VAL A C 1
ATOM 778 O O . VAL A 1 98 ? -20.835 15.460 -21.213 1.00 33.72 98 VAL A O 1
ATOM 781 N N . ALA A 1 99 ? -22.017 15.375 -19.307 1.00 28.64 99 ALA A N 1
ATOM 782 C CA . ALA A 1 99 ? -21.540 16.652 -18.801 1.00 28.64 99 ALA A CA 1
ATOM 783 C C . ALA A 1 99 ? -20.082 16.447 -18.358 1.00 28.64 99 ALA A C 1
ATOM 785 O O . ALA A 1 99 ? -19.797 15.719 -17.407 1.00 28.64 99 ALA A O 1
ATOM 786 N N . ARG A 1 100 ? -19.139 17.036 -19.100 1.00 34.94 100 ARG A N 1
ATOM 787 C CA . ARG A 1 100 ? -17.707 17.023 -18.780 1.00 34.94 100 ARG A CA 1
ATOM 788 C C . ARG A 1 100 ? -17.460 17.852 -17.518 1.00 34.94 100 ARG A C 1
ATOM 790 O O . ARG A 1 100 ? -17.089 19.017 -17.607 1.00 34.94 100 ARG A O 1
ATOM 797 N N . GLN A 1 101 ? -17.631 17.254 -16.344 1.00 33.12 101 GLN A N 1
ATOM 798 C CA . GLN A 1 101 ? -16.900 17.718 -15.170 1.00 33.12 101 GLN A CA 1
ATOM 799 C C . GLN A 1 101 ? -15.456 17.201 -15.262 1.00 33.12 101 GLN A C 1
ATOM 801 O O . GLN A 1 101 ? -15.238 16.055 -15.668 1.00 33.12 101 GLN A O 1
ATOM 806 N N . PRO A 1 102 ? -14.447 18.028 -14.940 1.00 29.47 102 PRO A N 1
ATOM 807 C CA . PRO A 1 102 ? -13.056 17.614 -15.016 1.00 29.47 102 PRO A CA 1
ATOM 808 C C . PRO A 1 102 ? -12.793 16.503 -13.991 1.00 29.47 102 PRO A C 1
ATOM 810 O O . PRO A 1 102 ? -12.739 16.735 -12.784 1.00 29.47 102 PRO A O 1
ATOM 813 N N . VAL A 1 103 ? -12.585 15.285 -14.499 1.00 41.31 103 VAL A N 1
ATOM 814 C CA . VAL A 1 103 ? -12.258 14.046 -13.763 1.00 41.31 103 VAL A CA 1
ATOM 815 C C . VAL A 1 103 ? -11.131 14.247 -12.730 1.00 41.31 103 VAL A C 1
ATOM 817 O O . VAL A 1 103 ? -11.112 13.594 -11.690 1.00 41.31 103 VAL A O 1
ATOM 820 N N . ALA A 1 104 ? -10.238 15.214 -12.965 1.00 30.84 104 ALA A N 1
ATOM 821 C CA . ALA A 1 104 ? -9.108 15.552 -12.101 1.00 30.84 104 ALA A CA 1
ATOM 822 C C . ALA A 1 104 ? -9.488 16.137 -10.723 1.00 30.84 104 ALA A C 1
ATOM 824 O O . ALA A 1 104 ? -8.689 16.087 -9.793 1.00 30.84 104 ALA A O 1
ATOM 825 N N . GLN A 1 105 ? -10.683 16.713 -10.554 1.00 32.41 105 GLN A N 1
ATOM 826 C CA . GLN A 1 105 ? -11.064 17.357 -9.288 1.00 32.41 105 GLN A CA 1
ATOM 827 C C . GLN A 1 105 ? -11.735 16.379 -8.307 1.00 32.41 105 GLN A C 1
ATOM 829 O O . GLN A 1 105 ? -11.614 16.556 -7.097 1.00 32.41 105 GLN A O 1
ATOM 834 N N . SER A 1 106 ? -12.352 15.307 -8.822 1.00 38.44 106 SER A N 1
ATOM 835 C CA . SER A 1 106 ? -13.053 14.282 -8.029 1.00 38.44 106 SER A CA 1
ATOM 836 C C . SER A 1 106 ? -12.095 13.351 -7.269 1.00 38.44 106 SER A C 1
ATOM 838 O O . SER A 1 106 ? -12.342 13.000 -6.117 1.00 38.44 106 SER A O 1
ATOM 840 N N . LEU A 1 107 ? -10.949 13.006 -7.865 1.00 46.50 107 LEU A N 1
ATOM 841 C CA . LEU A 1 107 ? -9.997 12.030 -7.309 1.00 46.50 107 LEU A CA 1
ATOM 842 C C . LEU A 1 107 ? -9.141 12.570 -6.147 1.00 46.50 107 LEU A C 1
ATOM 844 O O . LEU A 1 107 ? -8.521 11.788 -5.428 1.00 46.50 107 LEU A O 1
ATOM 848 N N . ARG A 1 108 ? -9.136 13.892 -5.918 1.00 43.66 108 ARG A N 1
ATOM 849 C CA . ARG A 1 108 ? -8.345 14.532 -4.850 1.00 43.66 108 ARG A CA 1
ATOM 850 C C . ARG A 1 108 ? -8.913 14.325 -3.449 1.00 43.66 108 ARG A C 1
ATOM 852 O O . ARG A 1 108 ? -8.158 14.252 -2.483 1.00 43.66 108 ARG A O 1
ATOM 859 N N . ASN A 1 109 ? -10.229 14.191 -3.331 1.00 52.16 109 ASN A N 1
ATOM 860 C CA . ASN A 1 109 ? -10.897 14.081 -2.042 1.00 52.16 109 ASN A CA 1
ATOM 861 C C . ASN A 1 109 ? -11.165 12.616 -1.708 1.00 52.16 109 ASN A C 1
ATOM 863 O O . ASN A 1 109 ? -12.241 12.090 -1.958 1.00 52.16 109 ASN A O 1
ATOM 867 N N . ARG A 1 110 ? -10.183 11.920 -1.137 1.00 61.59 110 ARG A N 1
ATOM 868 C CA . ARG A 1 110 ? -10.367 10.533 -0.695 1.00 61.59 110 ARG A CA 1
ATOM 869 C C . ARG A 1 110 ? -11.246 10.510 0.572 1.00 61.59 110 ARG A C 1
ATOM 871 O O . ARG A 1 110 ? -10.752 10.316 1.679 1.00 61.59 110 ARG A O 1
ATOM 878 N N . HIS A 1 111 ? -12.546 10.743 0.418 1.00 70.81 111 HIS A N 1
ATOM 879 C CA . HIS A 1 111 ? -13.530 10.743 1.501 1.00 70.81 111 HIS A CA 1
ATOM 880 C C . HIS A 1 111 ? -13.862 9.325 1.968 1.00 70.81 111 HIS A C 1
ATOM 882 O O . HIS A 1 111 ? -13.549 8.329 1.307 1.00 70.81 111 HIS A O 1
ATOM 888 N N . ILE A 1 112 ? -14.486 9.230 3.141 1.00 76.81 112 ILE A N 1
ATOM 889 C CA . ILE A 1 112 ? -15.048 7.973 3.640 1.00 76.81 112 ILE A CA 1
ATOM 890 C C . ILE A 1 112 ? -16.204 7.569 2.717 1.00 76.81 112 ILE A C 1
ATOM 892 O O . ILE A 1 112 ? -17.034 8.400 2.349 1.00 76.81 112 ILE A O 1
ATOM 896 N N . ARG A 1 113 ? -16.257 6.286 2.335 1.00 82.19 113 ARG A N 1
ATOM 897 C CA . ARG A 1 113 ? -17.371 5.749 1.542 1.00 82.19 113 ARG A CA 1
ATOM 898 C C . ARG A 1 113 ? -18.692 5.929 2.286 1.00 82.19 113 ARG A C 1
ATOM 900 O O . ARG A 1 113 ? -18.750 5.809 3.509 1.00 82.19 113 ARG A O 1
ATOM 907 N N . MET A 1 114 ? -19.753 6.166 1.526 1.00 83.44 114 MET A N 1
ATOM 908 C CA . MET A 1 114 ? -21.112 6.209 2.052 1.00 83.44 114 MET A CA 1
ATOM 909 C C . MET A 1 114 ? -21.757 4.825 1.956 1.00 83.44 114 MET A C 1
ATOM 911 O O . MET A 1 114 ? -21.379 3.996 1.129 1.00 83.44 114 MET A O 1
ATOM 915 N N . ASN A 1 115 ? -22.735 4.561 2.814 1.00 82.31 115 ASN A N 1
ATOM 916 C CA . ASN A 1 115 ? -23.568 3.371 2.713 1.00 82.31 115 ASN A CA 1
ATOM 917 C C . ASN A 1 115 ? -24.622 3.518 1.595 1.00 82.31 115 ASN A C 1
ATOM 919 O O . ASN A 1 115 ? -24.762 4.571 0.978 1.00 82.31 115 ASN A O 1
ATOM 923 N N . ARG A 1 116 ? -25.426 2.468 1.378 1.00 81.38 116 ARG A N 1
ATOM 924 C CA . ARG A 1 116 ? -26.497 2.442 0.356 1.00 81.38 116 ARG A CA 1
ATOM 925 C C . ARG A 1 116 ? -27.577 3.522 0.523 1.00 81.38 116 ARG A C 1
ATOM 927 O O . ARG A 1 116 ? -28.322 3.769 -0.414 1.00 81.38 116 ARG A O 1
ATOM 934 N N . HIS A 1 117 ? -27.674 4.137 1.699 1.00 83.25 117 HIS A N 1
ATOM 935 C CA . HIS A 1 117 ? -28.608 5.223 2.007 1.00 83.25 117 HIS A CA 1
ATOM 936 C C . HIS A 1 117 ? -27.911 6.594 2.014 1.00 83.25 117 HIS A C 1
ATOM 938 O O . HIS A 1 117 ? -28.419 7.533 2.624 1.00 83.25 117 HIS A O 1
ATOM 944 N N . SER A 1 118 ? -26.723 6.695 1.407 1.00 81.75 118 SER A N 1
ATOM 945 C CA . SER A 1 118 ? -25.896 7.906 1.352 1.00 81.75 118 SER A CA 1
ATOM 946 C C . SER A 1 118 ? -25.516 8.481 2.723 1.00 81.75 118 SER A C 1
ATOM 948 O O . SER A 1 118 ? -25.279 9.679 2.855 1.00 81.75 118 SER A O 1
ATOM 950 N N . LYS A 1 119 ? -25.443 7.636 3.760 1.00 82.88 119 LYS A N 1
ATOM 951 C CA . LYS A 1 119 ? -24.947 8.022 5.090 1.00 82.88 119 LYS A CA 1
ATOM 952 C C . LYS A 1 119 ? -23.488 7.589 5.271 1.00 82.88 119 LYS 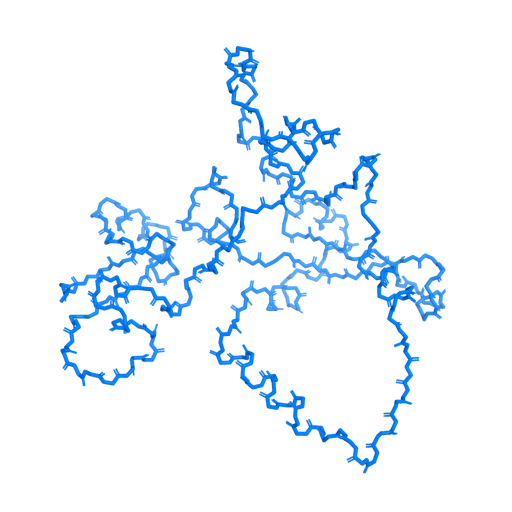A C 1
ATOM 954 O O . LYS A 1 119 ? -23.122 6.532 4.749 1.00 82.88 119 LYS A O 1
ATOM 959 N N . PRO A 1 120 ? -22.676 8.326 6.051 1.00 83.19 120 PRO A N 1
ATOM 960 C CA . PRO A 1 120 ? -21.314 7.913 6.375 1.00 83.19 120 PRO A CA 1
ATOM 961 C C . PRO A 1 120 ? -21.272 6.514 6.990 1.00 83.19 120 PRO A C 1
ATOM 963 O O . PRO A 1 120 ? -22.133 6.148 7.797 1.00 83.19 120 PRO A O 1
ATOM 966 N N . LEU A 1 121 ? -20.265 5.727 6.611 1.00 88.81 121 LEU A N 1
ATOM 967 C CA . LEU A 1 121 ? -19.993 4.456 7.276 1.00 88.81 121 LEU A CA 1
ATOM 968 C C . LEU A 1 121 ? -19.585 4.689 8.743 1.00 88.81 121 LEU A C 1
ATOM 970 O O . LEU A 1 121 ? -18.967 5.712 9.055 1.00 88.81 121 LEU A O 1
ATOM 974 N N . PRO A 1 122 ? -19.914 3.755 9.656 1.00 92.25 122 PRO A N 1
ATOM 975 C CA . PRO A 1 122 ? -19.471 3.847 11.042 1.00 92.25 122 PRO A CA 1
ATOM 976 C C . PRO A 1 122 ? -17.940 3.857 11.118 1.00 92.25 122 PRO A C 1
ATOM 978 O O . PRO A 1 122 ? -17.262 3.242 10.292 1.00 92.25 122 PRO A O 1
ATOM 981 N N . SER A 1 123 ? -17.385 4.531 12.128 1.00 93.06 123 SER A N 1
ATOM 982 C CA . SER A 1 123 ? -15.936 4.529 12.327 1.00 93.06 123 SER A CA 1
ATOM 983 C C . SER A 1 123 ? -15.428 3.113 12.610 1.00 93.06 123 SER A C 1
ATOM 985 O O . SER A 1 123 ? -16.114 2.304 13.243 1.00 93.06 123 SER A O 1
ATOM 987 N N . ALA A 1 124 ? -14.190 2.821 12.199 1.00 93.94 124 ALA A N 1
ATOM 988 C CA . ALA A 1 124 ? -13.559 1.527 12.472 1.00 93.94 124 ALA A CA 1
ATOM 989 C C . ALA A 1 124 ? -13.548 1.198 13.976 1.00 93.94 124 ALA A C 1
ATOM 991 O O . ALA A 1 124 ? -13.703 0.041 14.365 1.00 93.94 124 ALA A O 1
ATOM 992 N N . ARG A 1 125 ? -13.439 2.224 14.836 1.00 95.44 125 ARG A N 1
ATOM 993 C CA . ARG A 1 125 ? -13.507 2.052 16.287 1.00 95.44 125 ARG A CA 1
ATOM 994 C C . ARG A 1 125 ? -14.885 1.595 16.755 1.00 95.44 125 ARG A C 1
ATOM 996 O O . ARG A 1 125 ? -14.945 0.649 17.535 1.00 95.44 125 ARG A O 1
ATOM 1003 N N . LYS A 1 126 ? -15.960 2.217 16.258 1.00 94.56 126 LYS A N 1
ATOM 1004 C CA . LYS A 1 126 ? -17.337 1.823 16.587 1.00 94.56 126 LYS A CA 1
ATOM 1005 C C . LYS A 1 126 ? -17.590 0.362 16.214 1.00 94.56 126 LYS A C 1
ATOM 1007 O O . LYS A 1 126 ? -18.038 -0.414 17.051 1.00 94.56 126 LYS A O 1
ATOM 1012 N N . VAL A 1 127 ? -17.213 -0.024 14.993 1.00 94.62 127 VAL A N 1
ATOM 1013 C CA . VAL A 1 127 ? -17.336 -1.409 14.509 1.00 94.62 127 VAL A CA 1
ATOM 1014 C C . VAL A 1 127 ? -16.559 -2.376 15.407 1.00 94.62 127 VAL A C 1
ATOM 1016 O O . VAL A 1 127 ? -17.107 -3.390 15.830 1.00 94.62 127 VAL A O 1
ATOM 1019 N N . ARG A 1 128 ? -15.312 -2.040 15.773 1.00 94.69 128 ARG A N 1
ATOM 1020 C CA . ARG A 1 128 ? -14.491 -2.853 16.684 1.00 94.69 128 ARG A CA 1
ATOM 1021 C C . ARG A 1 128 ? -15.161 -3.060 18.038 1.00 94.69 128 ARG A C 1
ATOM 1023 O O . ARG A 1 128 ? -15.059 -4.146 18.586 1.00 94.69 128 ARG A O 1
ATOM 1030 N N . THR A 1 129 ? -15.781 -2.034 18.614 1.00 93.94 129 THR A N 1
ATOM 1031 C CA . THR A 1 129 ? -16.382 -2.138 19.954 1.00 93.94 129 THR A CA 1
ATOM 1032 C C . THR A 1 129 ? -17.754 -2.798 19.960 1.00 93.94 129 THR A C 1
ATOM 1034 O O . THR A 1 129 ? -18.126 -3.361 20.980 1.00 93.94 129 THR A O 1
ATOM 1037 N N . GLU A 1 130 ? -18.502 -2.719 18.859 1.00 93.38 130 GLU A N 1
ATOM 1038 C CA . GLU A 1 130 ? -19.848 -3.297 18.766 1.00 93.38 130 GLU A CA 1
ATOM 1039 C C . GLU A 1 130 ? -19.840 -4.751 18.283 1.00 93.38 130 GLU A C 1
ATOM 1041 O O . GLU A 1 130 ? -20.671 -5.536 18.729 1.00 93.38 130 GLU A O 1
ATOM 1046 N N . LEU A 1 131 ? -18.918 -5.124 17.386 1.00 94.62 131 LEU A N 1
ATOM 1047 C CA . LEU A 1 131 ? -18.915 -6.457 16.771 1.00 94.62 131 LEU A CA 1
ATOM 1048 C C . LEU A 1 131 ? -17.898 -7.422 17.376 1.00 94.62 131 LEU A C 1
ATOM 1050 O O . LEU A 1 131 ? -18.122 -8.629 17.344 1.00 94.62 131 LEU A O 1
ATOM 1054 N N . HIS A 1 132 ? -16.757 -6.935 17.872 1.00 91.56 132 HIS A N 1
ATOM 1055 C CA . HIS A 1 132 ? -15.714 -7.821 18.388 1.00 91.56 132 HIS A CA 1
ATOM 1056 C C . HIS A 1 132 ? -15.819 -7.925 19.906 1.00 91.56 132 HIS A C 1
ATOM 1058 O O . HIS A 1 132 ? -15.596 -6.955 20.632 1.00 91.56 132 HIS A O 1
ATOM 1064 N N . THR A 1 133 ? -16.098 -9.132 20.392 1.00 84.19 133 THR A N 1
ATOM 1065 C CA . THR A 1 133 ? -16.031 -9.444 21.818 1.00 84.19 133 THR A CA 1
ATOM 1066 C C . THR A 1 133 ? -14.601 -9.303 22.318 1.00 84.19 133 THR A C 1
ATOM 1068 O O . THR A 1 133 ? -13.658 -9.793 21.696 1.00 84.19 133 THR A O 1
ATOM 1071 N N . THR A 1 134 ? -14.430 -8.676 23.475 1.00 83.81 134 THR A N 1
ATOM 1072 C CA . THR A 1 134 ? -13.141 -8.621 24.163 1.00 83.81 134 THR A CA 1
ATOM 1073 C C . THR A 1 134 ? -13.177 -9.521 25.385 1.00 83.81 134 THR A C 1
ATOM 1075 O O . THR A 1 134 ? -14.121 -9.455 26.169 1.00 83.81 134 THR A O 1
ATOM 1078 N N . GLY A 1 135 ? -12.123 -10.289 25.600 1.00 83.44 135 GLY A N 1
ATOM 1079 C CA . GLY A 1 135 ? -11.968 -11.099 26.796 1.00 83.44 135 GLY A CA 1
ATOM 1080 C C . GLY A 1 135 ? -10.657 -11.860 26.744 1.00 83.44 135 GLY A C 1
ATOM 1081 O O . GLY A 1 135 ? -10.057 -12.006 25.678 1.00 83.44 135 GLY A O 1
ATOM 1082 N N . ARG A 1 136 ? -10.203 -12.336 27.900 1.00 82.62 136 ARG A N 1
ATOM 1083 C CA . ARG A 1 136 ? -9.123 -13.316 27.963 1.00 82.62 136 ARG A CA 1
ATOM 1084 C C . ARG A 1 136 ? -9.749 -14.692 27.761 1.00 82.62 136 ARG A C 1
ATOM 1086 O O . ARG A 1 136 ? -10.554 -15.116 28.581 1.00 82.62 136 ARG A O 1
ATOM 1093 N N . VAL A 1 137 ? -9.392 -15.357 26.670 1.00 83.38 137 VAL A N 1
ATOM 1094 C CA . VAL A 1 137 ? -9.796 -16.740 26.405 1.00 83.38 137 VAL A CA 1
ATOM 1095 C C . VAL A 1 137 ? -8.592 -17.625 26.691 1.00 83.38 137 VAL A C 1
ATOM 1097 O O . VAL A 1 137 ? -7.535 -17.433 26.094 1.00 83.38 137 VAL A O 1
ATOM 1100 N N . GLU A 1 138 ? -8.732 -18.556 27.631 1.00 84.12 138 GLU A N 1
ATOM 1101 C CA . GLU A 1 138 ? -7.720 -19.580 27.886 1.00 84.12 138 GLU A CA 1
ATOM 1102 C C . GLU A 1 138 ? -8.150 -20.874 27.203 1.00 84.12 138 GLU A C 1
ATOM 1104 O O . GLU A 1 138 ? -9.140 -21.488 27.594 1.00 84.12 138 GLU A O 1
ATOM 1109 N N . ASP A 1 139 ? -7.400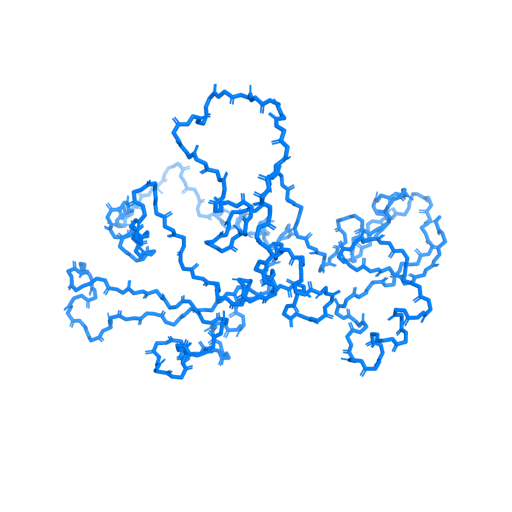 -21.284 26.184 1.00 83.88 139 ASP A N 1
ATOM 1110 C CA . ASP A 1 139 ? -7.568 -22.575 25.527 1.00 83.88 139 ASP A CA 1
ATOM 1111 C C . ASP A 1 139 ? -6.338 -23.433 25.817 1.00 83.88 139 ASP A C 1
ATOM 1113 O O . ASP A 1 139 ? -5.228 -23.124 25.390 1.00 83.88 139 ASP A O 1
ATOM 1117 N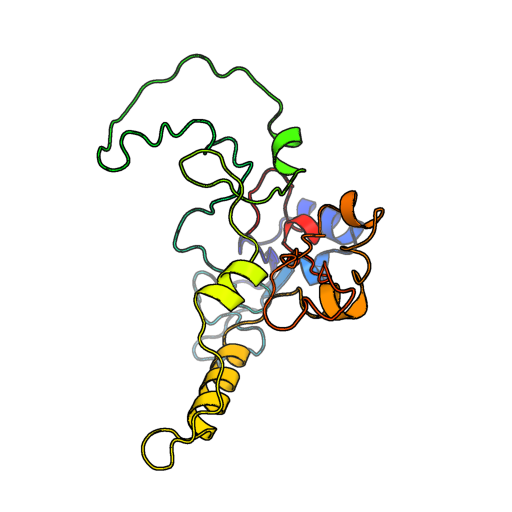 N . LYS A 1 140 ? -6.534 -24.486 26.610 1.00 84.88 140 LYS A N 1
ATOM 1118 C CA . LYS A 1 140 ? -5.450 -25.360 27.077 1.00 84.88 140 LYS A CA 1
ATOM 1119 C C . LYS A 1 140 ? -5.242 -26.583 26.184 1.00 84.88 140 LYS A C 1
ATOM 1121 O O . LYS A 1 140 ? -4.309 -27.338 26.437 1.00 84.88 140 LYS A O 1
ATOM 1126 N N . VAL A 1 141 ? -6.115 -26.816 25.201 1.00 87.44 141 VAL A N 1
ATOM 1127 C CA . VAL A 1 141 ? -6.193 -28.110 24.500 1.00 87.44 141 VAL A CA 1
ATOM 1128 C C . VAL A 1 141 ? -6.194 -27.953 22.983 1.00 87.44 141 VAL A C 1
ATOM 1130 O O . VAL A 1 141 ? -5.554 -28.744 22.297 1.00 87.44 141 VAL A O 1
ATOM 1133 N N . THR A 1 142 ? -6.882 -26.946 22.446 1.00 88.62 142 THR A N 1
ATOM 1134 C CA . THR A 1 142 ? -7.176 -26.876 21.005 1.00 88.62 142 THR A CA 1
ATOM 1135 C C . THR A 1 142 ? -6.247 -25.922 20.268 1.00 88.62 142 THR A C 1
ATOM 1137 O O . THR A 1 142 ? -5.868 -26.185 19.127 1.00 88.62 142 THR A O 1
ATOM 1140 N N . PHE A 1 143 ? -5.863 -24.814 20.904 1.00 87.00 143 PHE A N 1
ATOM 1141 C CA . PHE A 1 143 ? -5.178 -23.725 20.224 1.00 87.00 143 PHE A CA 1
ATOM 1142 C C . PHE A 1 143 ? -3.770 -23.475 20.760 1.00 87.00 143 PHE A C 1
ATOM 1144 O O . PHE A 1 143 ? -3.569 -23.027 21.887 1.00 87.00 143 PHE A O 1
ATOM 1151 N N . ASN A 1 144 ? -2.774 -23.717 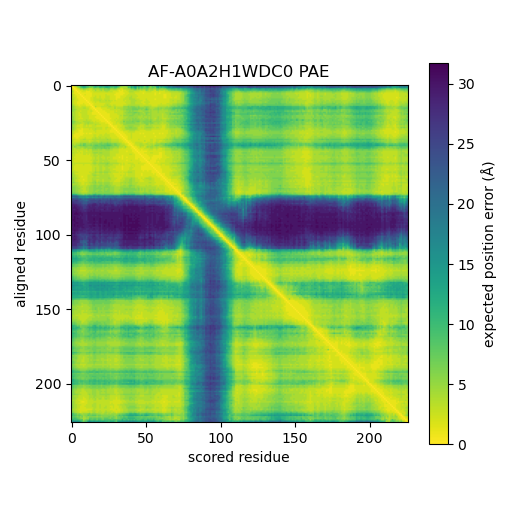19.908 1.00 88.75 144 ASN A N 1
ATOM 1152 C CA . ASN A 1 144 ? -1.383 -23.398 20.196 1.00 88.75 144 ASN A CA 1
ATOM 1153 C C . ASN A 1 144 ? -1.037 -22.004 19.651 1.00 88.75 144 ASN A C 1
ATOM 1155 O O . ASN A 1 144 ? -1.212 -21.732 18.464 1.00 88.75 144 ASN A O 1
ATOM 1159 N N . VAL A 1 145 ? -0.464 -21.143 20.495 1.00 90.38 145 VAL A N 1
ATOM 1160 C CA . VAL A 1 145 ? 0.014 -19.799 20.122 1.00 90.38 145 VAL A CA 1
ATOM 1161 C C . VAL A 1 145 ? 1.040 -19.841 18.975 1.00 90.38 145 VAL A C 1
ATOM 1163 O O . VAL A 1 145 ? 1.097 -18.915 18.165 1.00 90.38 145 VAL A O 1
ATOM 1166 N N . ALA A 1 146 ? 1.787 -20.940 18.827 1.00 92.25 146 ALA A N 1
ATOM 1167 C CA . ALA A 1 146 ? 2.676 -21.163 17.688 1.00 92.25 146 ALA A CA 1
ATOM 1168 C C . ALA A 1 146 ? 1.943 -21.095 16.336 1.00 92.25 146 ALA A C 1
ATOM 1170 O O . ALA A 1 146 ? 2.516 -20.610 15.364 1.00 92.25 146 ALA A O 1
ATOM 1171 N N . ALA A 1 147 ? 0.670 -21.505 16.269 1.00 92.75 147 ALA A N 1
ATOM 1172 C CA . ALA A 1 147 ? -0.128 -21.403 15.050 1.00 92.75 147 ALA A CA 1
ATOM 1173 C C . ALA A 1 147 ? -0.364 -19.937 14.645 1.00 92.75 147 ALA A C 1
ATOM 1175 O O . ALA A 1 147 ? -0.240 -19.601 13.471 1.00 92.75 147 ALA A O 1
ATOM 1176 N N . VAL A 1 148 ? -0.623 -19.041 15.606 1.00 92.06 148 VAL A N 1
ATOM 1177 C CA . VAL A 1 148 ? -0.775 -17.596 15.336 1.00 92.06 148 VAL A CA 1
ATOM 1178 C C . VAL A 1 148 ? 0.522 -17.012 14.798 1.00 92.06 148 VAL A C 1
ATOM 1180 O O . VAL A 1 148 ? 0.511 -16.301 13.796 1.00 92.06 148 VAL A O 1
ATOM 1183 N N . HIS A 1 149 ? 1.646 -17.331 15.441 1.00 95.25 149 HIS A N 1
ATOM 1184 C CA . HIS A 1 149 ? 2.947 -16.829 15.008 1.00 95.25 149 HIS A CA 1
ATOM 1185 C C . HIS A 1 149 ? 3.351 -17.364 13.636 1.00 95.25 149 HIS A C 1
ATOM 1187 O O . HIS A 1 149 ? 3.899 -16.609 12.839 1.00 95.25 149 HIS A O 1
ATOM 1193 N N . MET A 1 150 ? 3.035 -18.624 13.330 1.00 95.50 150 MET A N 1
ATOM 1194 C CA . MET A 1 150 ? 3.273 -19.189 12.004 1.00 95.50 150 MET A CA 1
ATOM 1195 C C . MET A 1 150 ? 2.455 -18.465 10.929 1.00 95.50 150 MET A C 1
ATOM 1197 O O . MET A 1 150 ? 2.978 -18.151 9.864 1.00 95.50 150 MET A O 1
ATOM 1201 N N . MET A 1 151 ? 1.193 -18.132 11.216 1.00 95.56 151 MET A N 1
ATOM 1202 C CA . MET A 1 151 ? 0.359 -17.375 10.278 1.00 95.56 151 MET A CA 1
ATOM 1203 C C . MET A 1 151 ? 0.867 -15.943 10.073 1.00 95.56 151 MET A C 1
ATOM 1205 O O . MET A 1 151 ? 0.859 -15.460 8.943 1.00 95.56 151 MET A O 1
ATOM 1209 N N . GLU A 1 152 ? 1.363 -15.280 11.121 1.00 94.88 152 GLU A N 1
ATOM 1210 C CA . GLU A 1 152 ? 2.007 -13.966 10.981 1.00 94.88 152 GLU A CA 1
ATOM 1211 C C . GLU A 1 152 ? 3.305 -14.066 10.166 1.00 94.88 152 GLU A C 1
ATOM 1213 O O . GLU A 1 152 ? 3.540 -13.238 9.289 1.00 94.88 152 GLU A O 1
ATOM 1218 N N . PHE A 1 153 ? 4.124 -15.099 10.395 1.00 95.81 153 PHE A N 1
ATOM 1219 C CA . PHE A 1 153 ? 5.340 -15.348 9.617 1.00 95.81 153 PHE A CA 1
ATOM 1220 C C . PHE A 1 153 ? 5.025 -15.505 8.122 1.00 95.81 153 PHE A C 1
ATOM 1222 O O . PHE A 1 153 ? 5.600 -14.799 7.296 1.00 95.81 153 PHE A O 1
ATOM 1229 N N . ILE A 1 154 ? 4.046 -16.348 7.784 1.00 96.44 154 ILE A N 1
ATOM 1230 C CA . ILE A 1 154 ? 3.586 -16.546 6.401 1.00 96.44 154 ILE A CA 1
ATOM 1231 C C . ILE A 1 154 ? 3.037 -15.238 5.812 1.00 96.44 154 ILE A C 1
ATOM 1233 O O . ILE A 1 154 ? 3.349 -14.886 4.677 1.00 96.44 154 ILE A O 1
ATOM 1237 N N . HIS A 1 155 ? 2.241 -14.482 6.573 1.00 94.69 155 HIS A N 1
ATOM 1238 C CA . HIS A 1 155 ? 1.700 -13.202 6.111 1.00 94.69 155 HIS A CA 1
ATOM 1239 C C . HIS A 1 155 ? 2.806 -12.208 5.730 1.00 94.69 155 HIS A C 1
ATOM 1241 O O . HIS A 1 155 ? 2.695 -11.537 4.698 1.00 94.69 155 HIS A O 1
ATOM 1247 N N . ARG A 1 156 ? 3.872 -12.132 6.538 1.00 93.06 156 ARG A N 1
ATOM 1248 C CA . ARG A 1 156 ? 5.018 -11.243 6.301 1.00 93.06 156 ARG A CA 1
ATOM 1249 C C . ARG A 1 156 ? 5.908 -11.688 5.148 1.00 93.06 156 ARG A C 1
ATOM 1251 O O . ARG A 1 156 ? 6.511 -10.823 4.522 1.00 93.06 156 ARG A O 1
ATOM 1258 N N . ASP A 1 157 ? 5.954 -12.984 4.854 1.00 93.38 157 ASP A N 1
ATOM 1259 C CA . ASP A 1 157 ? 6.658 -13.523 3.685 1.00 93.38 157 ASP A CA 1
ATOM 1260 C C . ASP A 1 157 ? 5.917 -13.207 2.372 1.00 93.38 157 ASP A C 1
ATOM 1262 O O . ASP A 1 157 ? 6.524 -12.917 1.345 1.00 93.38 157 ASP A O 1
ATOM 1266 N N . ILE A 1 158 ? 4.581 -13.187 2.409 1.00 92.69 158 ILE A N 1
ATOM 1267 C CA . ILE A 1 158 ? 3.751 -12.978 1.214 1.00 92.69 158 ILE A CA 1
ATOM 1268 C C . ILE A 1 158 ? 3.494 -11.493 0.931 1.00 92.69 158 ILE A C 1
ATOM 1270 O O . ILE A 1 158 ? 3.370 -11.093 -0.229 1.00 92.69 158 ILE A O 1
ATOM 1274 N N . SER A 1 159 ? 3.330 -10.668 1.968 1.00 91.06 159 SER A N 1
ATOM 1275 C CA . SER A 1 159 ? 2.781 -9.322 1.798 1.00 91.06 159 SER A CA 1
ATOM 1276 C C . SER A 1 159 ? 3.317 -8.298 2.792 1.00 91.06 159 SER A C 1
ATOM 1278 O O . SER A 1 159 ? 3.400 -8.523 3.999 1.00 91.06 159 SER A O 1
ATOM 1280 N N . VAL A 1 160 ? 3.603 -7.107 2.270 1.00 88.62 160 VAL A N 1
ATOM 1281 C CA . VAL A 1 160 ? 3.864 -5.903 3.057 1.00 88.62 160 VAL A CA 1
ATOM 1282 C C . VAL A 1 160 ? 3.253 -4.700 2.345 1.00 88.62 160 VAL A C 1
ATOM 1284 O O . VAL A 1 160 ? 3.361 -4.564 1.126 1.00 88.62 160 VAL A O 1
ATOM 1287 N N . MET A 1 161 ? 2.548 -3.849 3.086 1.00 84.81 161 MET A N 1
ATOM 1288 C CA . MET A 1 161 ? 2.045 -2.572 2.578 1.00 84.81 161 MET A CA 1
ATOM 1289 C C . MET A 1 161 ? 2.878 -1.434 3.147 1.00 84.81 161 MET A C 1
ATOM 1291 O O . MET A 1 161 ? 3.180 -1.433 4.343 1.00 84.81 161 MET A O 1
ATOM 1295 N N . ASP A 1 162 ? 3.227 -0.465 2.303 1.00 78.94 162 ASP A N 1
ATOM 1296 C CA . ASP A 1 162 ? 3.941 0.726 2.748 1.00 78.94 162 ASP A CA 1
ATOM 1297 C C . ASP A 1 162 ? 2.951 1.713 3.380 1.00 78.94 162 ASP A C 1
ATOM 1299 O O . ASP A 1 162 ? 2.003 2.184 2.754 1.00 78.94 162 ASP A O 1
ATOM 1303 N N . GLY A 1 163 ? 3.097 1.956 4.676 1.00 78.69 163 GLY A N 1
ATOM 1304 C CA . GLY A 1 163 ? 2.067 2.613 5.480 1.00 78.69 163 GLY A CA 1
ATOM 1305 C C . GLY A 1 163 ? 2.376 2.639 6.974 1.00 78.69 163 GLY A C 1
ATOM 1306 O O . GLY A 1 163 ? 2.234 3.704 7.579 1.00 78.69 163 GLY A O 1
ATOM 1307 N N . PRO A 1 164 ? 2.877 1.541 7.583 1.00 82.00 164 PRO A N 1
ATOM 1308 C CA . PRO A 1 164 ? 3.193 1.513 9.008 1.00 82.00 164 PRO A CA 1
ATOM 1309 C C . PRO A 1 164 ? 4.131 2.621 9.475 1.00 82.00 164 PRO A C 1
ATOM 1311 O O . PRO A 1 164 ? 3.845 3.292 10.461 1.00 82.00 164 PRO A O 1
ATOM 1314 N N . LEU A 1 165 ? 5.219 2.878 8.747 1.00 84.19 165 LEU A N 1
ATOM 1315 C CA . LEU A 1 165 ? 6.147 3.957 9.096 1.00 84.19 165 LEU A CA 1
ATOM 1316 C C . LEU A 1 165 ? 5.492 5.339 9.030 1.00 84.19 165 LEU A C 1
ATOM 1318 O O . LEU A 1 165 ? 5.840 6.227 9.810 1.00 84.19 165 LEU A O 1
ATOM 1322 N N . ASP A 1 166 ? 4.548 5.524 8.112 1.00 85.00 166 ASP A N 1
ATOM 1323 C CA . ASP A 1 166 ? 3.910 6.808 7.898 1.00 85.00 166 ASP A CA 1
ATOM 1324 C C . ASP A 1 166 ? 2.985 7.177 9.058 1.00 85.00 166 ASP A C 1
ATOM 1326 O O . ASP A 1 166 ? 3.194 8.216 9.682 1.00 85.00 166 ASP A O 1
ATOM 1330 N N . TYR A 1 167 ? 2.033 6.311 9.417 1.00 82.38 167 TYR A N 1
ATOM 1331 C CA . TYR A 1 167 ? 1.112 6.617 10.515 1.00 82.38 167 TYR A CA 1
ATOM 1332 C C . TYR A 1 167 ? 1.782 6.516 11.897 1.00 82.38 167 TYR A C 1
ATOM 1334 O O . TYR A 1 167 ? 1.381 7.230 12.814 1.00 82.38 167 TYR A O 1
ATOM 1342 N N . LEU A 1 168 ? 2.816 5.673 12.064 1.00 85.56 168 LEU A N 1
ATOM 1343 C CA . LEU A 1 168 ? 3.514 5.529 13.349 1.00 85.56 168 LEU A CA 1
ATOM 1344 C C . LEU A 1 168 ? 4.519 6.645 13.627 1.00 85.56 168 LEU A C 1
ATOM 1346 O O . LEU A 1 168 ? 4.757 6.927 14.797 1.00 85.56 168 LEU A O 1
ATOM 1350 N N . LYS A 1 169 ? 5.142 7.248 12.604 1.00 87.00 169 LYS A N 1
ATOM 1351 C CA . LYS A 1 169 ? 6.247 8.207 12.809 1.00 87.00 169 LYS A CA 1
ATOM 1352 C C . LYS A 1 169 ? 6.104 9.540 12.082 1.00 87.00 169 LYS A C 1
ATOM 1354 O O . LYS A 1 169 ? 6.615 10.531 12.586 1.00 87.00 169 LYS A O 1
ATOM 1359 N N . ARG A 1 170 ? 5.471 9.592 10.906 1.00 89.19 170 ARG A N 1
ATOM 1360 C CA . ARG A 1 170 ? 5.439 10.812 10.074 1.00 89.19 170 ARG A CA 1
ATOM 1361 C C . ARG A 1 170 ? 4.164 11.624 10.280 1.00 89.19 170 ARG A C 1
ATOM 1363 O O . ARG A 1 170 ? 4.228 12.821 10.530 1.00 89.19 170 ARG A O 1
ATOM 1370 N N . ARG A 1 171 ? 3.004 10.974 10.191 1.00 91.31 171 ARG A N 1
ATOM 1371 C CA . ARG A 1 171 ? 1.677 11.607 10.193 1.00 91.31 171 ARG A CA 1
ATOM 1372 C C . ARG A 1 171 ? 0.934 11.397 11.508 1.00 91.31 171 ARG A C 1
ATOM 1374 O O . ARG A 1 171 ? -0.213 10.964 11.539 1.00 91.31 171 ARG A O 1
ATOM 1381 N N . GLN A 1 172 ? 1.582 11.767 12.610 1.00 92.81 172 GLN A N 1
ATOM 1382 C CA . GLN A 1 172 ? 0.985 11.757 13.954 1.00 92.81 172 GLN A CA 1
ATOM 1383 C C . GLN A 1 172 ? 0.080 12.979 14.232 1.00 92.81 172 GLN A C 1
ATOM 1385 O O . GLN A 1 172 ? -0.279 13.245 15.376 1.00 92.81 172 GLN A O 1
ATOM 1390 N N . TYR A 1 173 ? -0.282 13.736 13.193 1.00 93.88 173 TYR A N 1
ATOM 1391 C CA . TYR A 1 173 ? -1.068 14.971 13.276 1.00 93.88 173 TYR A CA 1
ATOM 1392 C C . TYR A 1 173 ? -2.445 14.862 12.604 1.00 93.88 173 TYR A C 1
ATOM 1394 O O . TYR A 1 173 ? -3.150 15.863 12.490 1.00 93.88 173 TYR A O 1
ATOM 1402 N N . CYS A 1 174 ? -2.853 13.674 12.155 1.00 93.06 174 CYS A N 1
ATOM 1403 C CA . CYS A 1 174 ? -4.135 13.469 11.477 1.00 93.06 174 CYS A CA 1
ATOM 1404 C C . CYS A 1 174 ? -5.372 13.805 12.328 1.00 93.06 174 CYS A C 1
ATOM 1406 O O . CYS A 1 174 ? -6.432 14.043 11.766 1.00 93.06 174 CYS A O 1
ATOM 1408 N N . CYS A 1 175 ? -5.244 13.861 13.654 1.00 93.88 175 CYS A N 1
ATOM 1409 C CA . CYS A 1 175 ? -6.293 14.318 14.572 1.00 93.88 175 CYS A CA 1
ATOM 1410 C C . CYS A 1 175 ? -6.279 15.831 14.851 1.00 93.88 175 CYS A C 1
ATOM 1412 O O . CYS A 1 175 ? -6.998 16.299 15.729 1.00 93.88 175 CYS A O 1
ATOM 1414 N N . THR A 1 176 ? -5.439 16.594 14.153 1.00 93.62 176 THR A N 1
ATOM 1415 C CA . THR A 1 176 ? -5.332 18.051 14.306 1.00 93.62 176 THR A CA 1
ATOM 1416 C C . THR A 1 176 ? -5.942 18.764 13.095 1.00 93.62 176 THR A C 1
ATOM 1418 O O . THR A 1 176 ? -6.029 18.159 12.024 1.00 93.62 176 THR A O 1
ATOM 1421 N N . PRO A 1 177 ? -6.262 20.069 13.191 1.00 92.19 177 PRO A N 1
ATOM 1422 C CA . PRO A 1 177 ? -6.743 20.851 12.046 1.00 92.19 177 PRO A CA 1
ATOM 1423 C C . PRO A 1 177 ? -5.781 20.874 10.845 1.00 92.19 177 PRO A C 1
ATOM 1425 O O . PRO A 1 177 ? -6.191 21.102 9.710 1.00 92.19 177 PRO A O 1
ATOM 1428 N N . ILE A 1 178 ? -4.483 20.631 11.069 1.00 91.69 178 ILE A N 1
ATOM 1429 C CA . ILE A 1 178 ? -3.492 20.495 9.989 1.00 91.69 178 ILE A CA 1
ATOM 1430 C C . ILE A 1 178 ? -3.758 19.210 9.194 1.00 91.69 178 ILE A C 1
ATOM 1432 O O . ILE A 1 178 ? -3.692 19.215 7.965 1.00 91.69 178 ILE A O 1
ATOM 1436 N N . GLY A 1 179 ? -4.097 18.126 9.895 1.00 90.31 179 GLY A N 1
ATOM 1437 C CA . GLY A 1 179 ? -4.409 16.826 9.312 1.00 90.31 179 GLY A CA 1
ATOM 1438 C C . GLY A 1 179 ? -5.640 16.837 8.412 1.00 90.31 179 GLY A C 1
ATOM 1439 O O . GLY A 1 179 ? -5.663 16.109 7.429 1.00 90.31 179 GLY A O 1
ATOM 1440 N N . GLU A 1 180 ? -6.619 17.707 8.674 1.00 85.81 180 GLU A N 1
ATOM 1441 C CA . GLU A 1 180 ? -7.821 17.845 7.834 1.00 85.81 180 GLU A CA 1
ATOM 1442 C C . GLU A 1 180 ? -7.503 18.268 6.393 1.00 85.81 180 GLU A C 1
ATOM 1444 O O . GLU A 1 180 ? -8.243 17.939 5.466 1.00 85.81 180 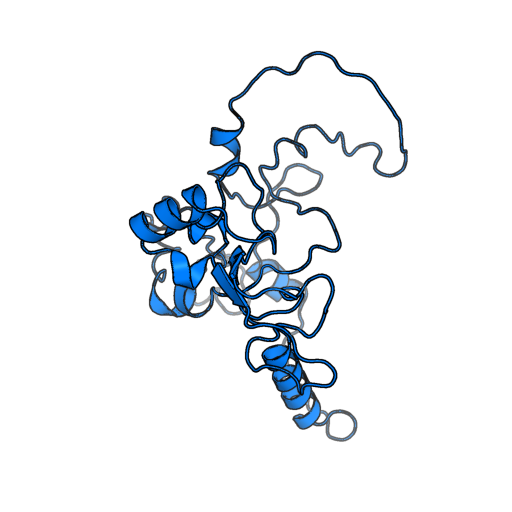GLU A O 1
ATOM 1449 N N . LYS A 1 181 ? -6.390 18.984 6.192 1.00 87.88 181 LYS A N 1
ATOM 1450 C CA . LYS A 1 181 ? -5.929 19.422 4.868 1.00 87.88 181 LYS A CA 1
ATOM 1451 C C . LYS A 1 181 ? -5.007 18.408 4.192 1.00 87.88 181 LYS A C 1
ATOM 1453 O O . LYS A 1 181 ? -4.725 18.559 3.005 1.00 87.88 181 LYS A O 1
ATOM 1458 N N . ASP A 1 182 ? -4.519 17.403 4.921 1.00 88.38 182 ASP A N 1
ATOM 1459 C CA . ASP A 1 182 ? -3.636 16.376 4.375 1.00 88.38 182 ASP A CA 1
ATOM 1460 C C . ASP A 1 182 ? -4.472 15.231 3.771 1.00 88.38 182 ASP A C 1
ATOM 1462 O O . ASP A 1 182 ? -5.097 14.467 4.509 1.00 88.38 182 ASP A O 1
ATOM 1466 N N . PRO A 1 183 ? -4.463 15.032 2.440 1.00 84.25 183 PRO A N 1
ATOM 1467 C CA . PRO A 1 183 ? -5.248 13.982 1.790 1.00 84.25 183 PRO A CA 1
ATOM 1468 C C . PRO A 1 183 ? -4.792 12.559 2.151 1.00 84.25 183 PRO A C 1
ATOM 1470 O O . PRO A 1 183 ? -5.500 11.593 1.844 1.00 84.25 183 PRO A O 1
ATOM 1473 N N . ARG A 1 184 ? -3.611 12.398 2.767 1.00 87.12 184 ARG A N 1
ATOM 1474 C CA . ARG A 1 184 ? -3.143 11.114 3.302 1.00 87.12 184 ARG A CA 1
ATOM 1475 C C . ARG A 1 184 ? -3.693 10.822 4.692 1.00 87.12 184 ARG A C 1
ATOM 1477 O O . ARG A 1 184 ? -3.676 9.659 5.090 1.00 87.12 184 ARG A O 1
ATOM 1484 N N . CYS A 1 185 ? -4.199 11.815 5.415 1.00 90.06 185 CYS A N 1
ATOM 1485 C CA . CYS A 1 185 ? -4.825 11.594 6.709 1.00 90.06 185 CYS A CA 1
ATOM 1486 C C . CYS A 1 185 ? -6.230 10.998 6.560 1.00 90.06 185 CYS A C 1
ATOM 1488 O O . CYS A 1 185 ? -7.027 11.402 5.715 1.00 90.06 185 CYS A O 1
ATOM 1490 N N . ILE A 1 186 ? -6.530 10.000 7.391 1.00 89.88 186 ILE A N 1
ATOM 1491 C CA . ILE A 1 186 ? -7.871 9.431 7.542 1.00 89.88 186 ILE A CA 1
ATOM 1492 C C . ILE A 1 186 ? -8.063 9.008 9.006 1.00 89.88 186 ILE A C 1
ATOM 1494 O O . ILE A 1 186 ? -7.990 7.823 9.329 1.00 89.88 186 ILE A O 1
ATOM 1498 N N . PRO A 1 187 ? -8.239 9.976 9.922 1.00 92.25 187 PRO A N 1
ATOM 1499 C CA . PRO A 1 187 ? -8.302 9.693 11.350 1.00 92.25 187 PRO A CA 1
ATOM 1500 C C . PRO A 1 187 ? -9.443 8.732 11.702 1.00 92.25 187 PRO A C 1
ATOM 1502 O O . PRO A 1 187 ? -10.512 8.732 11.086 1.00 92.25 187 PRO A O 1
ATOM 1505 N N . ILE A 1 188 ? -9.233 7.923 12.741 1.00 93.94 188 ILE A N 1
ATOM 1506 C CA . ILE A 1 188 ? -10.261 7.016 13.256 1.00 93.94 188 ILE A CA 1
ATOM 1507 C C . ILE A 1 188 ? -10.959 7.703 14.430 1.00 93.94 188 ILE A C 1
ATOM 1509 O O . ILE A 1 188 ? -10.417 7.782 15.532 1.00 93.94 188 ILE A O 1
ATOM 1513 N N . HIS A 1 189 ? -12.182 8.178 14.198 1.00 94.06 189 HIS A N 1
ATOM 1514 C CA . HIS A 1 189 ? -13.001 8.797 15.240 1.00 94.06 189 HIS A CA 1
ATOM 1515 C C . HIS A 1 189 ? -13.464 7.780 16.290 1.00 94.06 189 HIS A C 1
ATOM 1517 O O . HIS A 1 189 ? -13.961 6.696 15.956 1.00 94.06 189 HIS A O 1
ATOM 1523 N N . VAL A 1 190 ? -13.336 8.154 17.561 1.00 96.69 190 VAL A N 1
ATOM 1524 C CA . VAL A 1 190 ? -13.755 7.354 18.715 1.00 96.69 190 VAL A CA 1
ATOM 1525 C C . VAL A 1 190 ? -15.120 7.864 19.197 1.00 96.69 190 VAL A C 1
ATOM 1527 O O . VAL A 1 190 ? -15.244 9.050 19.500 1.00 96.69 190 VAL A O 1
ATOM 1530 N N . PRO A 1 191 ? -16.157 7.010 19.269 1.00 94.56 191 PRO A N 1
ATOM 1531 C CA . PRO A 1 191 ? -17.466 7.417 19.779 1.00 94.56 191 PRO A CA 1
ATOM 1532 C C . PRO A 1 191 ? -17.405 7.896 21.236 1.00 94.56 191 PRO A C 1
ATOM 1534 O O . PRO A 1 191 ? -16.667 7.336 22.040 1.00 94.56 191 PRO A O 1
ATOM 1537 N N . HIS A 1 192 ? -18.247 8.860 21.620 1.00 93.12 192 HIS A N 1
ATOM 1538 C CA . HIS A 1 192 ? -18.323 9.319 23.017 1.00 93.12 192 HIS A CA 1
ATOM 1539 C C . HIS A 1 192 ? -18.722 8.204 23.998 1.00 93.12 192 HIS A C 1
ATOM 1541 O O . HIS A 1 192 ? -18.260 8.172 25.132 1.00 93.12 192 HIS A O 1
ATOM 1547 N N . HIS A 1 193 ? -19.548 7.256 23.553 1.00 91.88 193 HIS A N 1
ATOM 1548 C CA . HIS A 1 193 ? -19.976 6.099 24.342 1.00 91.88 193 HIS A CA 1
ATOM 1549 C C . HIS A 1 193 ? -19.020 4.894 24.202 1.00 91.88 193 HIS A C 1
ATOM 1551 O O . HIS A 1 193 ? -19.446 3.745 24.337 1.00 91.88 193 HIS A O 1
ATOM 1557 N N . ASP A 1 194 ? -17.742 5.121 23.875 1.00 94.69 194 ASP A N 1
ATOM 1558 C CA . ASP A 1 194 ? -16.756 4.045 23.767 1.00 94.69 194 ASP A CA 1
ATOM 1559 C C . ASP A 1 194 ? -16.570 3.336 25.120 1.00 94.69 194 ASP A C 1
ATOM 1561 O O . ASP A 1 194 ? -16.247 3.989 26.109 1.00 94.69 194 ASP A O 1
ATOM 1565 N N . PRO A 1 195 ? -16.715 2.005 25.207 1.00 92.38 195 PRO A N 1
ATOM 1566 C CA . PRO A 1 195 ? -16.674 1.298 26.487 1.00 92.38 195 PRO A CA 1
ATOM 1567 C C . PRO A 1 195 ? -15.359 1.465 27.264 1.00 92.38 195 PRO A C 1
ATOM 1569 O O . PRO A 1 195 ? -15.383 1.378 28.490 1.00 92.38 195 PRO A O 1
ATOM 1572 N N . TYR A 1 196 ? -14.241 1.731 26.580 1.00 91.69 196 TYR A N 1
ATOM 1573 C CA . TYR A 1 196 ? -12.913 1.844 27.193 1.00 91.69 196 TYR A CA 1
ATOM 1574 C C . TYR A 1 196 ? -12.400 3.279 27.211 1.00 91.69 196 TYR A C 1
ATOM 1576 O O . TYR A 1 196 ? -11.795 3.703 28.186 1.00 91.69 196 TYR A O 1
ATOM 1584 N N . LEU A 1 197 ? -12.623 4.021 26.126 1.00 94.75 197 LEU A N 1
ATOM 1585 C CA . LEU A 1 197 ? -12.060 5.356 25.942 1.00 94.75 197 LEU A CA 1
ATOM 1586 C C . LEU A 1 197 ? -12.986 6.473 26.432 1.00 94.75 197 LEU A C 1
ATOM 1588 O O . LEU A 1 197 ? -12.522 7.599 26.546 1.00 94.75 197 LEU A O 1
ATOM 1592 N N . LYS A 1 198 ? -14.246 6.188 26.802 1.00 92.44 198 LYS A N 1
ATOM 1593 C CA . LYS A 1 198 ? -15.169 7.202 27.362 1.00 92.44 198 LYS A CA 1
ATOM 1594 C C . LYS A 1 198 ? -14.660 7.898 28.626 1.00 92.44 198 LYS A C 1
ATOM 1596 O O . LYS A 1 198 ? -15.138 8.972 28.952 1.00 92.44 198 LYS A O 1
ATOM 1601 N N . VAL A 1 199 ? -13.755 7.257 29.370 1.00 94.00 199 VAL A N 1
ATOM 1602 C CA . VAL A 1 199 ? -13.151 7.808 30.599 1.00 94.00 199 VAL A CA 1
ATOM 1603 C C . VAL A 1 199 ? -11.872 8.601 30.320 1.00 94.00 199 VAL A C 1
ATOM 1605 O O . VAL A 1 199 ? -11.204 9.037 31.248 1.00 94.00 199 VAL A O 1
ATOM 1608 N N . THR A 1 200 ? -11.503 8.738 29.048 1.00 93.88 200 THR A N 1
ATOM 1609 C CA . THR A 1 200 ? -10.303 9.435 28.584 1.00 93.88 200 THR A CA 1
ATOM 1610 C C . THR A 1 200 ? -10.701 10.566 27.644 1.00 93.88 200 THR A C 1
ATOM 1612 O O . THR A 1 200 ? -11.760 10.503 27.026 1.00 93.88 200 THR A O 1
ATOM 1615 N N . ASP A 1 201 ? -9.806 11.528 27.429 1.00 91.31 201 ASP A N 1
ATOM 1616 C CA . ASP A 1 201 ? -10.012 12.613 26.456 1.00 91.31 201 ASP A CA 1
ATOM 1617 C C . ASP A 1 201 ? -9.700 12.195 25.001 1.00 91.31 201 ASP A C 1
ATOM 1619 O O . ASP A 1 201 ? -9.532 13.024 24.104 1.00 91.31 201 ASP A O 1
ATOM 1623 N N . ILE A 1 202 ? -9.585 10.888 24.734 1.00 95.00 202 ILE A N 1
ATOM 1624 C CA . ILE A 1 202 ? -9.226 10.359 23.416 1.00 95.00 202 ILE A CA 1
ATOM 1625 C C . ILE A 1 202 ? -10.489 10.170 22.571 1.00 95.00 202 ILE A C 1
ATOM 1627 O O . ILE A 1 202 ? -11.163 9.141 22.636 1.00 95.00 202 ILE A O 1
ATOM 1631 N N . HIS A 1 203 ? -10.757 11.144 21.697 1.00 94.94 203 HIS A N 1
ATOM 1632 C CA . HIS A 1 203 ? -11.863 11.101 20.727 1.00 94.94 203 HIS A CA 1
ATOM 1633 C C . HIS A 1 203 ? -11.424 10.874 19.267 1.00 94.94 203 HIS A C 1
ATOM 1635 O O . HIS A 1 203 ? -12.252 10.763 18.358 1.00 94.94 203 HIS A O 1
ATOM 1641 N N . CYS A 1 204 ? -10.118 10.761 19.027 1.00 94.62 204 CYS A N 1
ATOM 1642 C CA . CYS A 1 204 ? -9.543 10.562 17.703 1.00 94.62 204 CYS A CA 1
ATOM 1643 C C . CYS A 1 204 ? -8.241 9.762 17.789 1.00 94.62 204 CYS A C 1
ATOM 1645 O O . CYS A 1 204 ? -7.416 10.008 18.667 1.00 94.62 204 CYS A O 1
ATOM 1647 N N . LEU A 1 205 ? -8.047 8.820 16.864 1.00 94.06 205 LEU A N 1
ATOM 1648 C CA . LEU A 1 205 ? -6.795 8.085 16.701 1.00 94.06 205 LEU A CA 1
ATOM 1649 C C . LEU A 1 205 ? -6.133 8.486 15.381 1.00 94.06 205 LEU A C 1
ATOM 1651 O O . LEU A 1 205 ? -6.761 8.426 14.319 1.00 94.06 205 LEU A O 1
ATOM 1655 N N . ASN A 1 206 ? -4.858 8.875 15.456 1.00 93.69 206 ASN A N 1
ATOM 1656 C CA . ASN A 1 206 ? -4.067 9.222 14.281 1.00 93.69 206 ASN A CA 1
ATOM 1657 C C . ASN A 1 206 ? -3.935 8.012 13.359 1.00 93.69 206 ASN A C 1
ATOM 1659 O O . ASN A 1 206 ? -3.481 6.946 13.775 1.00 93.69 206 ASN A O 1
ATOM 1663 N N . PHE A 1 207 ? -4.319 8.195 12.101 1.00 91.94 207 PHE A N 1
ATOM 1664 C CA . PHE A 1 207 ? -4.216 7.162 11.088 1.00 91.94 207 PHE A CA 1
ATOM 1665 C C . PHE A 1 207 ? -4.063 7.809 9.711 1.00 91.94 207 PHE A C 1
ATOM 1667 O O . PHE A 1 207 ? -4.768 8.768 9.378 1.00 91.94 207 PHE A O 1
ATOM 1674 N N . SER A 1 208 ? -3.121 7.296 8.923 1.00 91.19 208 SER A N 1
ATOM 1675 C CA . SER A 1 208 ? -2.892 7.714 7.544 1.00 91.19 208 SER A CA 1
ATOM 1676 C C . SER A 1 208 ? -3.083 6.541 6.586 1.00 91.19 208 SER A C 1
ATOM 1678 O O . SER A 1 208 ? -3.000 5.370 6.957 1.00 91.19 208 SER A O 1
ATOM 1680 N N . ARG A 1 209 ? -3.394 6.867 5.335 1.00 87.69 209 ARG A N 1
ATOM 1681 C CA . ARG A 1 209 ? -3.574 5.912 4.239 1.00 87.69 209 ARG A CA 1
ATOM 1682 C C . ARG A 1 209 ? -2.251 5.213 3.912 1.00 87.69 209 ARG A C 1
ATOM 1684 O O . ARG A 1 209 ? -1.183 5.793 4.095 1.00 87.69 209 ARG A O 1
ATOM 1691 N N . ALA A 1 210 ? -2.311 4.007 3.352 1.00 87.69 210 ALA A N 1
ATOM 1692 C CA . ALA A 1 210 ? -1.135 3.400 2.723 1.00 87.69 210 ALA A CA 1
ATOM 1693 C C . ALA A 1 210 ? -0.593 4.305 1.596 1.00 87.69 210 ALA A C 1
ATOM 1695 O O . ALA A 1 210 ? -1.345 5.088 1.010 1.00 87.69 210 ALA A O 1
ATOM 1696 N N . GLU A 1 211 ? 0.715 4.273 1.345 1.00 86.88 211 GLU A N 1
ATOM 1697 C CA . GLU A 1 211 ? 1.320 4.908 0.168 1.00 86.88 211 GLU A CA 1
ATOM 1698 C C . GLU A 1 211 ? 0.922 4.135 -1.087 1.00 86.88 211 GLU A C 1
ATOM 1700 O O . GLU A 1 211 ? 0.925 2.905 -1.097 1.00 86.88 211 GLU A O 1
ATOM 1705 N N . THR A 1 212 ? 0.541 4.875 -2.125 1.00 87.94 212 THR A N 1
ATOM 1706 C CA . THR A 1 212 ? 0.134 4.315 -3.412 1.00 87.94 212 THR A CA 1
ATOM 1707 C C . THR A 1 212 ? 1.156 4.656 -4.493 1.00 87.94 212 THR A C 1
ATOM 1709 O O . THR A 1 212 ? 1.978 5.559 -4.327 1.00 87.94 212 THR A O 1
ATOM 1712 N N . PHE A 1 213 ? 1.093 3.999 -5.647 1.00 89.00 213 PHE A N 1
ATOM 1713 C CA . PHE A 1 213 ? 1.949 4.312 -6.790 1.00 89.00 213 PHE A CA 1
ATOM 1714 C C . PHE A 1 213 ? 1.720 5.736 -7.323 1.00 89.00 213 PHE A C 1
ATOM 1716 O O . PHE A 1 213 ? 2.625 6.303 -7.936 1.00 89.00 213 PHE A O 1
ATOM 1723 N N . GLN A 1 214 ? 0.544 6.334 -7.100 1.00 87.06 214 GLN A N 1
ATOM 1724 C CA . GLN A 1 214 ? 0.304 7.761 -7.361 1.00 87.06 214 GLN A CA 1
ATOM 1725 C C . GLN A 1 214 ? 1.061 8.636 -6.360 1.00 87.06 214 GLN A C 1
ATOM 1727 O O . GLN A 1 214 ? 1.766 9.553 -6.772 1.00 87.06 214 GLN A O 1
ATOM 1732 N N . ASP A 1 215 ? 0.964 8.329 -5.060 1.00 86.12 215 ASP A N 1
ATOM 1733 C CA . ASP A 1 215 ? 1.661 9.076 -4.001 1.00 86.12 215 ASP A CA 1
ATOM 1734 C C . ASP A 1 215 ? 3.190 9.004 -4.182 1.00 86.12 215 ASP A C 1
ATOM 1736 O O . ASP A 1 215 ? 3.904 9.981 -3.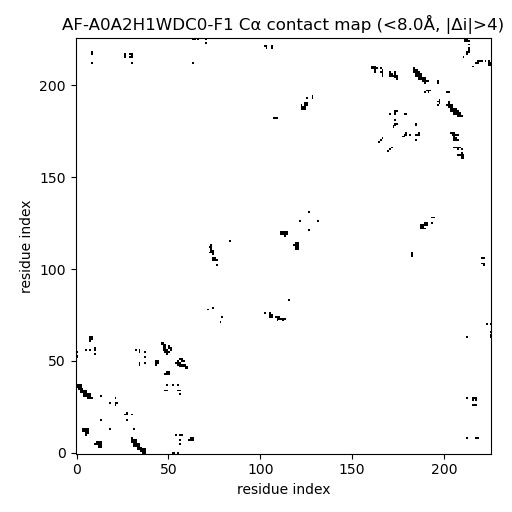963 1.00 86.12 215 ASP A O 1
ATOM 1740 N N . ALA A 1 216 ? 3.680 7.857 -4.654 1.00 86.56 216 ALA A N 1
ATOM 1741 C CA . ALA A 1 216 ? 5.072 7.611 -5.009 1.00 86.56 216 ALA A CA 1
ATOM 1742 C C . ALA A 1 216 ? 5.530 8.306 -6.309 1.00 86.56 216 ALA A C 1
ATOM 1744 O O . ALA A 1 216 ? 6.719 8.261 -6.629 1.00 86.56 216 ALA A O 1
ATOM 1745 N N . GLY A 1 217 ? 4.617 8.917 -7.073 1.00 87.88 217 GLY A N 1
ATOM 1746 C CA . GLY A 1 217 ? 4.911 9.575 -8.350 1.00 87.88 217 GLY A CA 1
ATOM 1747 C C . GLY A 1 217 ? 5.184 8.619 -9.517 1.00 87.88 217 GLY A C 1
ATOM 1748 O O . GLY A 1 217 ? 5.699 9.047 -10.551 1.00 87.88 217 GLY A O 1
ATOM 1749 N N . CYS A 1 218 ? 4.849 7.337 -9.364 1.00 90.00 218 CYS A N 1
ATOM 1750 C CA . CYS A 1 218 ? 5.068 6.296 -10.367 1.00 90.00 218 CYS A CA 1
ATOM 1751 C C . CYS A 1 218 ? 3.923 6.179 -11.378 1.00 90.00 218 CYS A C 1
ATOM 1753 O O . CYS A 1 218 ? 4.120 5.673 -12.479 1.00 90.00 218 CYS A O 1
ATOM 1755 N N . THR A 1 219 ? 2.726 6.641 -11.019 1.00 88.25 219 THR A N 1
ATOM 1756 C CA . THR A 1 219 ? 1.557 6.658 -11.906 1.00 88.25 219 THR A CA 1
ATOM 1757 C C . THR A 1 219 ? 0.862 8.015 -11.861 1.00 88.25 219 THR A C 1
ATOM 1759 O O . THR A 1 219 ? 0.945 8.715 -10.850 1.00 88.25 219 THR A O 1
ATOM 1762 N N . PRO A 1 220 ? 0.184 8.426 -12.946 1.00 83.50 220 PRO A N 1
ATOM 1763 C CA . PRO A 1 220 ? -0.578 9.665 -12.947 1.00 83.50 220 PRO A CA 1
ATOM 1764 C C . PRO A 1 220 ? -1.862 9.527 -12.116 1.00 83.50 220 PRO A C 1
ATOM 1766 O O . PRO A 1 220 ? -2.480 8.463 -12.070 1.00 83.50 220 PRO A O 1
ATOM 1769 N N . GLU A 1 221 ? -2.330 10.638 -11.545 1.00 75.56 221 GLU A N 1
ATOM 1770 C CA . GLU A 1 221 ? -3.520 10.690 -10.673 1.00 75.56 221 GLU A CA 1
ATOM 1771 C C . GLU A 1 221 ? -4.837 10.293 -11.361 1.00 75.56 221 GLU A C 1
ATOM 1773 O O . GLU A 1 221 ? -5.841 10.079 -10.693 1.00 75.56 221 GLU A O 1
ATOM 1778 N N . ILE A 1 222 ? -4.857 10.180 -12.693 1.00 73.81 222 ILE A N 1
ATOM 1779 C CA . ILE A 1 222 ? -6.033 9.729 -13.453 1.00 73.81 222 ILE A CA 1
ATOM 1780 C C . ILE A 1 222 ? -6.326 8.233 -13.275 1.00 73.81 222 ILE A C 1
ATOM 1782 O O . ILE A 1 222 ? -7.426 7.778 -13.595 1.00 73.81 222 ILE A O 1
ATOM 1786 N N . ILE A 1 223 ? -5.341 7.459 -12.816 1.00 75.69 223 ILE A N 1
ATOM 1787 C CA . ILE A 1 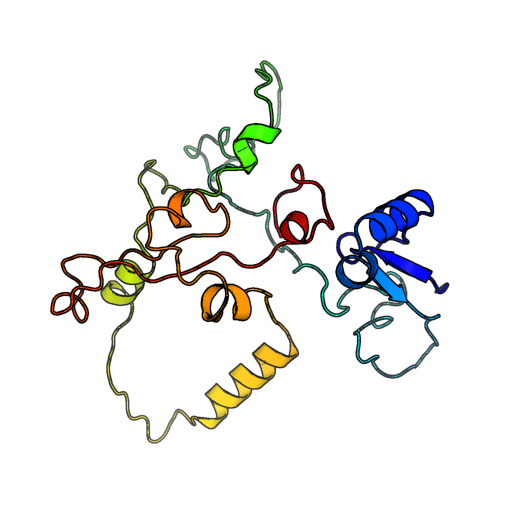223 ? -5.486 6.032 -12.548 1.00 75.69 223 ILE A CA 1
ATOM 1788 C C . ILE A 1 223 ? -5.939 5.878 -11.100 1.00 75.69 223 ILE A C 1
ATOM 1790 O O . ILE A 1 223 ? -5.355 6.484 -10.202 1.00 75.69 223 ILE A O 1
ATOM 1794 N N . LEU A 1 224 ? -6.966 5.057 -10.868 1.00 73.06 224 LEU A N 1
ATOM 1795 C CA . LEU A 1 224 ? -7.405 4.750 -9.509 1.00 73.06 224 LEU A CA 1
ATOM 1796 C C . LEU A 1 224 ? -6.255 4.105 -8.718 1.00 73.06 224 LEU A C 1
ATOM 1798 O O . LEU A 1 224 ? -5.544 3.268 -9.283 1.00 73.06 224 LEU A O 1
ATOM 1802 N N . PRO A 1 225 ? -6.088 4.451 -7.430 1.00 73.50 225 PRO A N 1
ATOM 1803 C CA . PRO A 1 225 ? -5.117 3.786 -6.567 1.00 73.50 225 PRO A CA 1
ATOM 1804 C C . PRO A 1 225 ? -5.279 2.269 -6.583 1.00 73.50 225 PRO A C 1
ATOM 1806 O O . PRO A 1 225 ? -6.384 1.773 -6.822 1.00 73.50 225 PRO A O 1
ATOM 1809 N N . GLU A 1 226 ? -4.178 1.540 -6.397 1.00 66.38 226 GLU A N 1
ATOM 1810 C CA . GLU A 1 226 ? -4.137 0.082 -6.189 1.00 66.38 226 GLU A CA 1
ATOM 1811 C C . GLU A 1 226 ? -4.562 -0.374 -4.786 1.00 66.38 226 GLU A C 1
ATOM 1813 O O . GLU A 1 226 ? -4.910 0.463 -3.924 1.00 66.38 226 GLU A O 1
#

InterPro domains:
  IPR010255 Haem peroxidase superfamily [SSF48113] (38-217)
  IPR019791 Haem peroxidase, animal-type [PF03098] (45-218)
  IPR019791 Haem peroxidase, animal-type [PS50292] (35-226)
  IPR037120 Haem peroxidase domain superfamily, animal type [G3DSA:1.10.640.10] (26-223)

Foldseek 3Di:
DAWAKAFLEPLHGQDPVNCVVCVVVVLRVLGIDTAHDADPPDDADPQRAPPPVVRRNVLGPNHDDDDPDDDDFQQPVVVVPDPPPPPPDDDDDDDDDDPDDPLVVSLLARDAHADPVRHGDAFPLVCCQPPDDDDDDDDPDDDDVVVVVVVVVVDVVRDDFAFPCCQVPPQQCCVDPVVVPPSQWDKGADDCVRVPCVVDPDGIRTGGHTQFCCNSVNDPSSDDTD

Organism: Spodoptera frugiperda (NCBI:txid7108)

Sequence (226 aa):
VESGHFDRYSGKKVEVAQAKELRLKNATERCTIEVKSCTPHEGSRVDGTCNNYKYPTRGSARGPYLRLLKPDYANDPKQQFVDHRNSCSVRVTDPLHVARQPVAQSLRNRHIRMNRHSKPLPSARKVRTELHTTGRVEDKVTFNVAAVHMMEFIHRDISVMDGPLDYLKRRQYCCTPIGEKDPRCIPIHVPHHDPYLKVTDIHCLNFSRAETFQDAGCTPEIILPE

Radius of gyration: 22.51 Å; Cα contacts (8 Å, |Δi|>4): 254; chains: 1; bounding box: 50×49×55 Å

Nearest PDB structures (foldseek):
  3f9p-assembly1_A  TM=7.458E-01  e=6.150E-03  Homo sapiens
  8ogi-assembly1_A  TM=7.673E-01  e=1.513E-02  Homo sapiens
  1myp-assembly1_A  TM=7.672E-01  e=4.234E-02  Canis lupus familiaris

Mean predicted aligned error: 9.95 Å

pLDDT: mean 81.57, std 18.89, range [28.64, 96.69]

Solvent-accessible surface area (backbone atoms only — not comparable to full-atom values): 14312 Å² total; per-residue (Å²): 86,84,56,48,49,23,30,36,80,81,56,42,75,57,48,73,70,58,50,53,53,28,54,77,67,74,30,46,79,76,34,34,44,79,42,71,58,55,60,90,91,62,77,88,44,95,55,28,44,50,76,32,76,92,47,37,53,56,78,18,70,86,42,69,75,85,72,92,61,84,86,86,59,62,44,43,77,77,59,80,71,55,76,76,87,54,90,85,61,94,81,81,86,85,90,86,82,83,76,85,66,68,71,78,68,47,65,63,56,76,53,80,44,56,45,100,82,74,40,76,57,79,39,68,49,49,49,48,69,74,72,50,87,82,78,91,80,89,59,93,83,83,62,60,71,66,57,57,54,50,53,51,52,52,46,61,74,75,51,84,75,60,32,64,66,41,28,75,70,70,40,72,46,21,72,39,83,70,17,76,75,37,72,53,39,56,47,40,46,39,55,77,86,33,94,78,43,51,87,49,93,60,50,56,40,53,25,44,55,63,69,37,54,47,79,66,68,61,41,63,79,90,53,80,76,119